Protein AF-A0AAU9UBC8-F1 (afdb_monomer)

Secondary structure (DSSP, 8-state):
---------------TT------SEEE-TTS-EEEEE-GGG---HHHHH-HHHHHTTEEEETTTEEEEEEEGGGGGTTTTHHHHSSTTBPPS---S-------GGGG-S---SSPPP---SEEEPPTTS-TTEEEEEETT-S--EEEEE-SSSEEEE-GGGTTT--GGGEEEEES-SBSS-SSS---EEEEEEEEEE-TT--TTT-TT--EEEEESS----SSS--PPBBPPTT---TTPEEEEEES-BSSTT-PBPSBPEEEEEEBPPHHHHHTT-SSPPPTTEEEE--TTSS-S--TT-TTPEEEEE-TTS-EEEEEEEEE-SSTT-TT-PEEEEEGGGSHHHHHHHS--

Structure (mmCIF, N/CA/C/O backbone):
data_AF-A0AAU9UBC8-F1
#
_entry.id   AF-A0AAU9UBC8-F1
#
loop_
_atom_site.group_PDB
_atom_site.id
_atom_site.type_symbol
_atom_site.label_atom_id
_atom_site.label_alt_id
_atom_site.label_comp_id
_atom_site.label_asym_id
_atom_site.label_entity_id
_atom_site.label_seq_id
_atom_site.pdbx_PDB_ins_code
_atom_site.Cartn_x
_atom_site.Cartn_y
_atom_site.Cartn_z
_atom_site.occupancy
_atom_site.B_iso_or_equiv
_atom_site.auth_seq_id
_atom_site.auth_comp_id
_atom_site.auth_asym_id
_atom_site.auth_atom_id
_atom_site.pdbx_PDB_model_num
ATOM 1 N N . MET A 1 1 ? -66.053 -13.502 -2.182 1.00 34.09 1 MET A N 1
ATOM 2 C CA . MET A 1 1 ? -64.926 -14.453 -2.237 1.00 34.09 1 MET A CA 1
ATOM 3 C C . MET A 1 1 ? -63.636 -13.632 -2.277 1.00 34.09 1 MET A C 1
ATOM 5 O O . MET A 1 1 ? -63.363 -12.993 -3.279 1.00 34.09 1 MET A O 1
ATOM 9 N N . HIS A 1 2 ? -62.989 -13.502 -1.113 1.00 26.83 2 HIS A N 1
ATOM 10 C CA . HIS A 1 2 ? -61.536 -13.399 -0.851 1.00 26.83 2 HIS A CA 1
ATOM 11 C C . HIS A 1 2 ? -60.613 -13.732 -2.055 1.00 26.83 2 HIS A C 1
ATOM 13 O O . HIS A 1 2 ? -60.960 -14.640 -2.797 1.00 26.83 2 HIS A O 1
ATOM 19 N N . ILE A 1 3 ? -59.450 -13.128 -2.360 1.00 31.95 3 ILE A N 1
ATOM 20 C CA . ILE A 1 3 ? -58.276 -12.516 -1.671 1.00 31.95 3 ILE A CA 1
ATOM 21 C C . ILE A 1 3 ? -57.512 -11.747 -2.791 1.00 31.95 3 ILE A C 1
ATOM 23 O O . ILE A 1 3 ? -57.629 -12.132 -3.945 1.00 31.95 3 ILE A O 1
ATOM 27 N N . GLY A 1 4 ? -56.686 -10.711 -2.635 1.00 26.84 4 GLY A N 1
ATOM 28 C CA . GLY A 1 4 ? -56.102 -9.994 -1.508 1.00 26.84 4 GLY A CA 1
ATOM 29 C C . GLY A 1 4 ? -55.016 -9.058 -2.065 1.00 26.84 4 GLY A C 1
ATOM 30 O O . GLY A 1 4 ? -54.322 -9.395 -3.022 1.00 26.84 4 GLY A O 1
ATOM 31 N N . HIS A 1 5 ? -54.906 -7.861 -1.491 1.00 31.14 5 HIS A N 1
ATOM 32 C CA . HIS A 1 5 ? -53.858 -6.891 -1.801 1.00 31.14 5 HIS A CA 1
ATOM 33 C C . HIS A 1 5 ? -52.473 -7.450 -1.446 1.00 31.14 5 HIS A C 1
ATOM 35 O O . HIS A 1 5 ? -52.219 -7.822 -0.297 1.00 31.14 5 HIS A O 1
ATOM 41 N N . GLY A 1 6 ? -51.566 -7.468 -2.425 1.00 28.25 6 GLY A N 1
ATOM 42 C CA . GLY A 1 6 ? -50.148 -7.719 -2.200 1.00 28.25 6 GLY A CA 1
ATOM 43 C C . GLY A 1 6 ? -49.553 -6.603 -1.346 1.00 28.25 6 GLY A C 1
ATOM 44 O O . GLY A 1 6 ? -49.420 -5.470 -1.800 1.00 28.25 6 GLY A O 1
ATOM 45 N N . ARG A 1 7 ? -49.223 -6.931 -0.094 1.00 33.44 7 ARG A N 1
ATOM 46 C CA . ARG A 1 7 ? -48.459 -6.086 0.828 1.00 33.44 7 ARG A CA 1
ATOM 47 C C . ARG A 1 7 ? -47.160 -5.633 0.158 1.00 33.44 7 ARG A C 1
ATOM 49 O O . ARG A 1 7 ? -46.282 -6.451 -0.114 1.00 33.44 7 ARG A O 1
ATOM 56 N N . THR A 1 8 ? -47.016 -4.327 -0.037 1.00 32.56 8 THR A N 1
ATOM 57 C CA . THR A 1 8 ? -45.722 -3.667 -0.200 1.00 32.56 8 THR A CA 1
ATOM 58 C C . THR A 1 8 ? -44.831 -4.074 0.971 1.00 32.56 8 THR A C 1
ATOM 60 O O . THR A 1 8 ? -45.171 -3.856 2.136 1.00 32.56 8 THR A O 1
ATOM 63 N N . LYS A 1 9 ? -43.696 -4.710 0.670 1.00 33.09 9 LYS A N 1
ATOM 64 C CA . LYS A 1 9 ? -42.624 -4.914 1.644 1.00 33.09 9 LYS A CA 1
ATOM 65 C C . LYS A 1 9 ? -42.141 -3.524 2.064 1.00 33.09 9 LYS A C 1
ATOM 67 O O . LYS A 1 9 ? -41.404 -2.886 1.321 1.00 33.09 9 LYS A O 1
ATOM 72 N N . ARG A 1 10 ? -42.596 -3.037 3.224 1.00 32.38 10 ARG A N 1
ATOM 73 C CA . ARG A 1 10 ? -41.929 -1.944 3.937 1.00 32.38 10 ARG A CA 1
ATOM 74 C C . ARG A 1 10 ? -40.549 -2.465 4.317 1.00 32.38 10 ARG A C 1
ATOM 76 O O . ARG A 1 10 ? -40.408 -3.160 5.318 1.00 32.38 10 ARG A O 1
ATOM 83 N N . PHE A 1 11 ? -39.556 -2.187 3.483 1.00 35.56 11 PHE A N 1
ATOM 84 C CA . PHE A 1 11 ? -38.192 -2.117 3.974 1.00 35.56 11 PHE A CA 1
ATOM 85 C C . PHE A 1 11 ? -38.176 -0.993 5.010 1.00 35.56 11 PHE A C 1
ATOM 87 O O . PHE A 1 11 ? -38.661 0.106 4.746 1.00 35.56 11 PHE A O 1
ATOM 94 N N .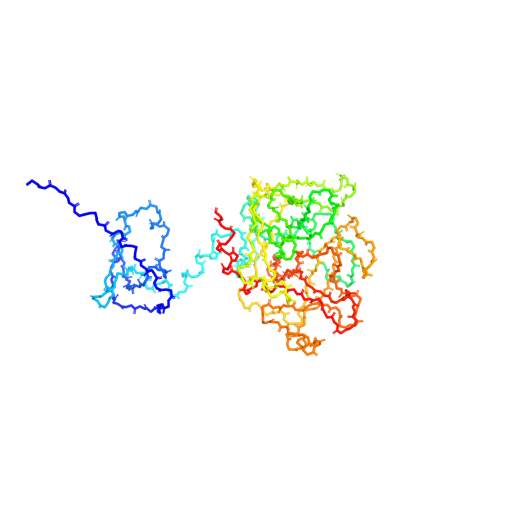 VAL A 1 12 ? -37.734 -1.309 6.223 1.00 41.22 12 VAL A N 1
ATOM 95 C CA . VAL A 1 12 ? -37.429 -0.295 7.229 1.00 41.22 12 VAL A CA 1
ATOM 96 C C . VAL A 1 12 ? -36.224 0.458 6.674 1.00 41.22 12 VAL A C 1
ATOM 98 O O . VAL A 1 12 ? -35.127 -0.091 6.651 1.00 41.22 12 VAL A O 1
ATOM 101 N N . GLU A 1 13 ? -36.439 1.659 6.137 1.00 37.28 13 GLU A N 1
ATOM 102 C CA . GLU A 1 13 ? -35.346 2.571 5.798 1.00 37.28 13 GLU A CA 1
ATOM 103 C C . GLU A 1 13 ? -34.591 2.883 7.093 1.00 37.28 13 GLU A C 1
ATOM 105 O O . GLU A 1 13 ? -35.101 3.560 7.989 1.00 37.28 13 GLU A O 1
ATOM 110 N N . LEU A 1 14 ? -33.390 2.321 7.219 1.00 47.34 14 LEU A N 1
ATOM 111 C CA . LEU A 1 14 ? -32.458 2.658 8.283 1.00 47.34 14 LEU A CA 1
ATOM 112 C C . LEU A 1 14 ? -31.888 4.034 7.937 1.00 47.34 14 LEU A C 1
ATOM 114 O O . LEU A 1 14 ? -31.069 4.170 7.036 1.00 47.34 14 LEU A O 1
ATOM 118 N N . ASN A 1 15 ? -32.390 5.071 8.601 1.00 50.25 15 ASN A N 1
ATOM 119 C CA . ASN A 1 15 ? -31.901 6.430 8.418 1.00 50.25 15 ASN A CA 1
ATOM 120 C C . ASN A 1 15 ? -30.549 6.577 9.138 1.00 50.25 15 ASN A C 1
ATOM 122 O O . ASN A 1 15 ? -30.504 6.604 10.367 1.00 50.25 15 ASN A O 1
ATOM 126 N N . GLU A 1 16 ? -29.459 6.664 8.375 1.00 54.03 16 GLU A N 1
ATOM 127 C CA . GLU A 1 16 ? -28.071 6.697 8.873 1.00 54.03 16 GLU A CA 1
ATOM 128 C C . GLU A 1 16 ? -27.707 7.983 9.648 1.00 54.03 16 GLU A C 1
ATOM 130 O O . GLU A 1 16 ? -26.662 8.043 10.287 1.00 54.03 16 GLU A O 1
ATOM 135 N N . ASN A 1 17 ? -28.588 8.992 9.678 1.00 57.56 17 ASN A N 1
ATOM 136 C CA . ASN A 1 17 ? -28.366 10.268 10.377 1.00 57.56 17 ASN A CA 1
ATOM 137 C C . ASN A 1 17 ? -28.903 10.313 11.825 1.00 57.56 17 ASN A C 1
ATOM 139 O O . ASN A 1 17 ? -29.049 11.394 12.401 1.00 57.56 17 ASN A O 1
ATOM 143 N N . GLN A 1 18 ? -29.267 9.178 12.426 1.00 69.00 18 GLN A N 1
ATOM 144 C CA . GLN A 1 18 ? -29.883 9.160 13.759 1.00 69.00 18 GLN A CA 1
ATOM 145 C C . GLN A 1 18 ? -28.838 9.169 14.887 1.00 69.00 18 GLN A C 1
ATOM 147 O O . GLN A 1 18 ? -27.874 8.429 14.823 1.00 69.00 18 GLN A O 1
ATOM 152 N N . PRO A 1 19 ? -29.001 9.947 15.968 1.00 65.94 19 PRO A N 1
ATOM 153 C CA . PRO A 1 19 ? -27.995 10.016 17.028 1.00 65.94 19 PRO A CA 1
ATOM 154 C C . PRO A 1 19 ? -27.928 8.724 17.868 1.00 65.94 19 PRO A C 1
ATOM 156 O O . PRO A 1 19 ? -28.959 8.154 18.239 1.00 65.94 19 PRO A O 1
ATOM 159 N N . ASN A 1 20 ? -26.711 8.305 18.241 1.00 75.62 20 ASN A N 1
ATOM 160 C CA . ASN A 1 20 ? -26.457 7.168 19.139 1.00 75.62 20 ASN A CA 1
ATOM 161 C C . ASN A 1 20 ? -26.665 7.539 20.623 1.00 75.62 20 ASN A C 1
ATOM 163 O O . ASN A 1 20 ? -25.728 7.555 21.425 1.00 75.62 20 ASN A O 1
ATOM 167 N N . ILE A 1 21 ? -27.904 7.845 20.999 1.00 78.94 21 ILE A N 1
ATOM 168 C CA . ILE A 1 21 ? -28.287 8.198 22.375 1.00 78.94 21 ILE A CA 1
ATOM 169 C C . ILE A 1 21 ? -29.151 7.102 23.017 1.00 78.94 21 ILE A C 1
ATOM 171 O O . ILE A 1 21 ? -29.886 6.413 22.305 1.00 78.94 21 ILE A O 1
ATOM 175 N N . PRO A 1 22 ? -29.083 6.915 24.350 1.00 82.62 22 PRO A N 1
ATOM 176 C CA . PRO A 1 22 ? -30.054 6.090 25.058 1.00 82.62 22 PRO A CA 1
ATOM 177 C C . PRO 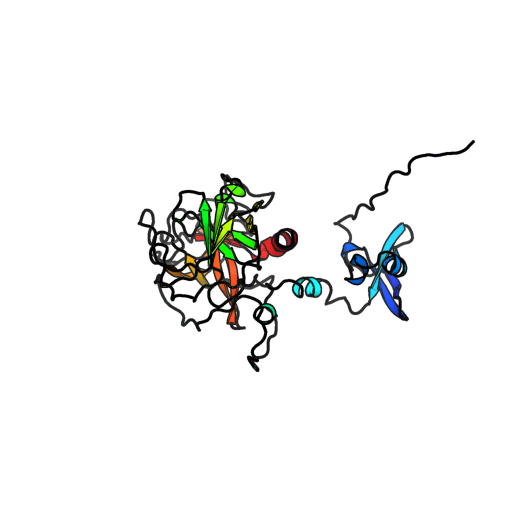A 1 22 ? -31.422 6.788 25.048 1.00 82.62 22 PRO A C 1
ATOM 179 O O . PRO A 1 22 ? -31.520 7.965 25.391 1.00 82.62 22 PRO A O 1
ATOM 182 N N . TYR A 1 23 ? -32.471 6.064 24.653 1.00 86.38 23 TYR A N 1
ATOM 183 C CA . TYR A 1 23 ? -33.854 6.537 24.759 1.00 86.38 23 TYR A CA 1
ATOM 184 C C . TYR A 1 23 ? -34.477 6.043 26.074 1.00 86.38 23 TYR A C 1
ATOM 186 O O . TYR A 1 23 ? -33.931 6.297 27.141 1.00 86.38 23 TYR A O 1
ATOM 194 N N . GLN A 1 24 ? -35.616 5.350 26.040 1.00 87.88 24 GLN A N 1
ATOM 195 C CA . GLN A 1 24 ? -36.233 4.778 27.239 1.00 87.88 24 GLN A CA 1
ATOM 196 C C . GLN A 1 24 ? -35.543 3.485 27.705 1.00 87.88 24 GLN A C 1
ATOM 198 O O . GLN A 1 24 ? -35.018 2.724 26.888 1.00 87.88 24 GLN A O 1
ATOM 203 N N . ALA A 1 25 ? -35.601 3.223 29.013 1.00 87.81 25 ALA A N 1
ATOM 204 C CA . ALA A 1 25 ? -35.141 1.974 29.608 1.00 87.81 25 ALA A CA 1
ATOM 205 C C . ALA A 1 25 ? -35.982 0.775 29.133 1.00 87.81 25 ALA A C 1
ATOM 207 O O . ALA A 1 25 ? -37.179 0.892 28.858 1.00 87.81 25 ALA A O 1
ATOM 208 N N . CYS A 1 26 ? -35.349 -0.386 29.048 1.00 87.62 26 CYS A N 1
ATOM 209 C CA . CYS A 1 26 ? -35.928 -1.639 28.586 1.00 87.62 26 CYS A CA 1
ATOM 210 C C . CYS A 1 26 ? -35.248 -2.832 29.282 1.00 87.62 26 CYS A C 1
ATOM 212 O O . CYS A 1 26 ? -34.200 -2.693 29.917 1.00 87.62 26 CYS A O 1
ATOM 214 N N . ILE A 1 27 ? -35.865 -4.012 29.197 1.00 84.69 27 ILE A N 1
ATOM 215 C CA . ILE A 1 27 ? -35.364 -5.240 29.825 1.00 84.69 27 ILE A CA 1
ATOM 216 C C . ILE A 1 27 ? -35.013 -6.229 28.718 1.00 84.69 27 ILE A C 1
ATOM 218 O O . ILE A 1 27 ? -35.852 -6.533 27.874 1.00 84.69 27 ILE A O 1
ATOM 222 N N . LEU A 1 28 ? -33.776 -6.722 28.727 1.00 83.00 28 LEU A N 1
ATOM 223 C CA . LEU A 1 28 ? -33.300 -7.715 27.771 1.00 83.00 28 LEU A CA 1
ATOM 224 C C . LEU A 1 28 ? -33.811 -9.124 28.122 1.00 83.00 28 LEU A C 1
ATOM 226 O O . LEU A 1 28 ? -34.021 -9.433 29.305 1.00 83.00 28 LEU A O 1
ATOM 230 N N . PRO A 1 29 ? -33.900 -10.027 27.130 1.00 70.31 29 PRO A N 1
ATOM 231 C CA . PRO A 1 29 ? -34.073 -11.457 27.370 1.00 70.31 29 PRO A CA 1
ATOM 232 C C . PRO A 1 29 ? -32.989 -11.976 28.330 1.00 70.31 29 PRO A C 1
ATOM 234 O O . PRO A 1 29 ? -31.793 -11.854 28.072 1.00 70.31 29 PRO A O 1
ATOM 237 N N . GLY A 1 30 ? -33.407 -12.490 29.492 1.00 72.44 30 GLY A N 1
ATOM 238 C CA . GLY A 1 30 ? -32.508 -12.870 30.594 1.00 72.44 30 GLY A CA 1
ATOM 239 C C . GLY A 1 30 ? -32.486 -11.907 31.791 1.00 72.44 30 GLY A C 1
ATOM 240 O O . GLY A 1 30 ? -31.704 -12.118 32.713 1.00 72.44 30 GLY A O 1
ATOM 241 N N . GLY A 1 31 ? -33.340 -10.875 31.806 1.00 76.12 31 GLY A N 1
ATOM 242 C CA . GLY A 1 31 ? -33.609 -10.047 32.993 1.00 76.12 31 GLY A CA 1
ATOM 243 C C . GLY A 1 31 ? -32.587 -8.940 33.266 1.00 76.12 31 GLY A C 1
ATOM 244 O O . GLY A 1 31 ? -32.614 -8.329 34.332 1.00 76.12 31 GLY A O 1
ATOM 245 N N . LYS A 1 32 ? -31.683 -8.669 32.319 1.00 81.56 32 LYS A N 1
ATOM 246 C CA . LYS A 1 32 ? -30.729 -7.554 32.400 1.00 81.56 32 LYS A CA 1
ATOM 247 C C . LYS A 1 32 ? -31.401 -6.248 31.972 1.00 81.56 32 LYS A C 1
ATOM 249 O O . LYS A 1 32 ? -32.254 -6.257 31.089 1.00 81.56 32 LYS A O 1
ATOM 254 N N . THR A 1 33 ? -31.005 -5.131 32.573 1.00 83.81 33 THR A N 1
ATOM 255 C CA . THR A 1 33 ? -31.495 -3.791 32.215 1.00 83.81 33 THR A CA 1
ATOM 256 C C . THR A 1 33 ? -30.689 -3.188 31.064 1.00 83.81 33 THR A C 1
ATOM 258 O O . THR A 1 33 ? -29.491 -3.450 30.923 1.00 83.81 33 THR A O 1
ATOM 261 N N . GLY A 1 34 ? -31.352 -2.379 30.243 1.00 89.06 34 GLY A N 1
ATOM 262 C CA . GLY A 1 34 ? -30.753 -1.663 29.126 1.00 89.06 34 GLY A CA 1
ATOM 263 C C . GLY A 1 34 ? -31.581 -0.455 28.696 1.00 89.06 34 GLY A C 1
ATOM 264 O O . GLY A 1 34 ? -32.592 -0.135 29.319 1.00 89.06 34 GLY A O 1
ATOM 265 N N . HIS A 1 35 ? -31.186 0.182 27.596 1.00 91.81 35 HIS A N 1
ATOM 266 C CA . HIS A 1 35 ? -31.921 1.272 26.958 1.00 91.81 35 HIS A CA 1
ATOM 267 C C . HIS A 1 35 ? -32.129 1.025 25.466 1.00 91.81 35 HIS A C 1
ATOM 269 O O . HIS A 1 35 ? -31.299 0.431 24.775 1.00 91.81 35 HIS A O 1
ATOM 275 N N . CYS A 1 36 ? -33.249 1.527 24.961 1.00 89.00 36 CYS A N 1
ATOM 276 C CA . CYS A 1 36 ? -33.595 1.470 23.551 1.00 89.00 36 CYS A CA 1
ATOM 277 C C . CYS A 1 36 ? -32.688 2.344 22.696 1.00 89.00 36 CYS A C 1
ATOM 279 O O . CYS A 1 36 ? -32.431 3.496 23.049 1.00 89.00 36 CYS A O 1
ATOM 281 N N . ARG A 1 37 ? -32.254 1.806 21.554 1.00 88.12 37 ARG A N 1
ATOM 282 C CA . ARG A 1 37 ? -31.437 2.481 20.535 1.00 88.12 37 ARG A CA 1
ATOM 283 C C . ARG A 1 37 ? -31.854 2.049 19.132 1.00 88.12 37 ARG A C 1
ATOM 285 O O . ARG A 1 37 ? -32.545 1.048 18.963 1.00 88.12 37 ARG A O 1
ATOM 292 N N . HIS A 1 38 ? -31.446 2.801 18.115 1.00 83.25 38 HIS A N 1
ATOM 293 C CA . HIS A 1 38 ? -31.681 2.412 16.720 1.00 83.25 38 HIS A CA 1
ATOM 294 C C . HIS A 1 38 ? -30.840 1.189 16.340 1.00 83.25 38 HIS A C 1
ATOM 296 O O . HIS A 1 38 ? -29.723 1.025 16.831 1.00 83.25 38 HIS A O 1
ATOM 302 N N . LEU A 1 39 ? -31.381 0.338 15.461 1.00 76.19 39 LEU A N 1
ATOM 303 C CA . LEU A 1 39 ? -30.851 -1.000 15.156 1.00 76.19 39 LEU A CA 1
ATOM 304 C C . LEU A 1 39 ? -29.362 -1.011 14.776 1.00 76.19 39 LEU A C 1
ATOM 306 O O . LEU A 1 39 ? -28.623 -1.878 15.231 1.00 76.19 39 LEU A O 1
ATOM 310 N N . HIS A 1 40 ? -28.919 -0.032 13.985 1.00 72.44 40 HIS A N 1
ATOM 311 C CA . HIS A 1 40 ? -27.533 0.082 13.523 1.00 72.44 40 HIS A CA 1
ATOM 312 C C . HIS A 1 40 ? -26.507 0.179 14.673 1.00 72.44 40 HIS A C 1
ATOM 314 O O . HIS A 1 40 ? -25.386 -0.298 14.529 1.00 72.44 40 HIS A O 1
ATOM 320 N N . TYR A 1 41 ? -26.891 0.715 15.837 1.00 74.25 41 TYR A N 1
ATOM 321 C CA . TYR A 1 41 ? -25.969 0.938 16.960 1.00 74.25 41 TYR A CA 1
ATOM 322 C C . TYR A 1 41 ? -25.767 -0.270 17.873 1.00 74.25 41 TYR A C 1
ATOM 324 O O . TYR A 1 41 ? -24.999 -0.196 18.830 1.00 74.25 41 TYR A O 1
ATOM 332 N N . CYS A 1 42 ? -26.498 -1.358 17.644 1.00 72.38 42 CYS A N 1
ATOM 333 C CA . CYS A 1 42 ? -26.629 -2.420 18.629 1.00 72.38 42 CYS A CA 1
ATOM 334 C C . CYS A 1 42 ? -26.947 -3.749 17.953 1.00 72.38 42 CYS A C 1
ATOM 336 O O . CYS A 1 42 ? -27.907 -4.422 18.303 1.00 72.38 42 CYS A O 1
ATOM 338 N N . ILE A 1 43 ? -26.156 -4.116 16.947 1.00 68.25 43 ILE A N 1
ATOM 339 C CA . ILE A 1 43 ? -26.303 -5.390 16.243 1.00 68.25 43 ILE A CA 1
ATOM 340 C C . ILE A 1 43 ? -25.542 -6.461 17.031 1.00 68.25 43 ILE A C 1
ATOM 342 O O . ILE A 1 43 ? -24.315 -6.474 17.031 1.00 68.25 43 ILE A O 1
ATOM 346 N N . GLN A 1 44 ? -26.262 -7.357 17.706 1.00 66.06 44 GLN A N 1
ATOM 347 C CA . GLN A 1 44 ? -25.662 -8.532 18.344 1.00 66.06 44 GLN A CA 1
ATOM 348 C C . GLN A 1 44 ? -25.574 -9.696 17.346 1.00 66.06 44 GLN A C 1
ATOM 350 O O . GLN A 1 44 ? -26.432 -9.842 16.476 1.00 66.06 44 GLN A O 1
ATOM 355 N N . GLU A 1 45 ? -24.560 -10.556 17.478 1.00 58.72 45 GLU A N 1
ATOM 356 C CA . GLU A 1 45 ? -24.376 -11.738 16.613 1.00 58.72 45 GLU A CA 1
ATOM 357 C C . GLU A 1 45 ? -25.575 -12.703 16.648 1.00 58.72 45 GLU A C 1
ATOM 359 O O . GLU A 1 45 ? -25.913 -13.327 15.637 1.00 58.72 45 GLU A O 1
ATOM 364 N N . ASP A 1 46 ? -26.296 -12.750 17.771 1.00 59.06 46 ASP A N 1
ATOM 365 C CA . ASP A 1 46 ? -27.532 -13.527 17.911 1.00 59.06 46 ASP A CA 1
ATOM 366 C C . ASP A 1 46 ? -28.620 -13.084 16.914 1.00 59.06 46 ASP A C 1
ATOM 368 O O . ASP A 1 46 ? -29.409 -13.910 16.452 1.00 59.06 46 ASP A O 1
ATOM 372 N N . PHE A 1 47 ? -28.622 -11.812 16.496 1.00 65.38 47 PHE A N 1
ATOM 373 C CA . PHE A 1 47 ? -29.628 -11.261 15.579 1.00 65.38 47 PHE A CA 1
ATOM 374 C C . PHE A 1 47 ? -29.482 -11.799 14.157 1.00 65.38 47 PHE A C 1
ATOM 376 O O . PHE A 1 47 ? -30.467 -11.904 13.428 1.00 65.38 47 PHE A O 1
ATOM 383 N N . LYS A 1 48 ? -28.257 -12.158 13.755 1.00 60.38 48 LYS A N 1
ATOM 384 C CA . LYS A 1 48 ? -27.975 -12.712 12.424 1.00 60.38 48 LYS A CA 1
ATOM 385 C C . LYS A 1 48 ? -28.347 -14.192 12.324 1.00 60.38 48 LYS A C 1
ATOM 387 O O . LYS A 1 48 ? -28.573 -14.687 11.223 1.00 60.38 48 LYS A O 1
ATOM 392 N N . ARG A 1 49 ? -28.385 -14.905 13.457 1.00 60.38 49 ARG A N 1
ATOM 393 C CA . ARG A 1 49 ? -28.570 -16.365 13.509 1.00 60.38 49 ARG A CA 1
ATOM 394 C C . ARG A 1 49 ? -30.008 -16.787 13.802 1.00 60.38 49 ARG A C 1
ATOM 396 O O . ARG A 1 49 ? -30.405 -17.859 13.353 1.00 60.38 49 ARG A O 1
ATOM 403 N N . ASP A 1 50 ? -30.781 -15.973 14.522 1.00 73.19 50 ASP A N 1
ATOM 404 C CA . ASP A 1 50 ? -32.142 -16.323 14.942 1.00 73.19 50 ASP A CA 1
ATOM 405 C C . ASP A 1 50 ? -33.080 -15.101 14.943 1.00 73.19 50 ASP A C 1
ATOM 407 O O . ASP A 1 50 ? -33.120 -14.299 15.879 1.00 73.19 50 ASP A O 1
ATOM 411 N N . PHE A 1 51 ? -33.873 -14.974 13.874 1.00 71.62 51 PHE A N 1
ATOM 412 C CA . PHE A 1 51 ? -34.827 -13.874 13.698 1.00 71.62 51 PHE A CA 1
ATOM 413 C C . PHE A 1 51 ? -35.940 -13.865 14.758 1.00 71.62 51 PHE A C 1
ATOM 415 O O . PHE A 1 51 ? -36.461 -12.801 15.088 1.00 71.62 51 PHE A O 1
ATOM 422 N N . MET A 1 52 ? -36.313 -15.026 15.307 1.00 70.31 52 MET A N 1
ATOM 423 C CA . MET A 1 52 ? -37.367 -15.092 16.322 1.00 70.31 52 MET A CA 1
ATOM 424 C C . MET A 1 52 ? -36.858 -14.574 17.664 1.00 70.31 52 MET A C 1
ATOM 426 O O . MET A 1 52 ? -37.572 -13.827 18.322 1.00 70.31 52 MET A O 1
ATOM 430 N N . LYS A 1 53 ? -35.602 -14.871 18.018 1.00 70.12 53 LYS A N 1
ATOM 431 C CA . LYS A 1 53 ? -34.964 -14.278 19.203 1.00 70.12 53 LYS A CA 1
ATOM 432 C C . LYS A 1 53 ? -34.775 -12.778 19.073 1.00 70.12 53 LYS A C 1
ATOM 434 O O . LYS A 1 53 ? -34.961 -12.073 20.052 1.00 70.12 53 LYS A O 1
ATOM 439 N N . PHE A 1 54 ? -34.451 -12.275 17.882 1.00 77.00 54 PHE A N 1
ATOM 440 C CA . PHE A 1 54 ? -34.333 -10.835 17.637 1.00 77.00 54 PHE A CA 1
ATOM 441 C C . PHE A 1 54 ? -35.611 -10.059 18.004 1.00 77.00 54 PHE A C 1
ATOM 443 O O . PHE A 1 54 ? -35.520 -8.965 18.564 1.00 77.00 54 PHE A O 1
ATOM 450 N N . MET A 1 55 ? -36.795 -10.630 17.750 1.00 79.62 55 MET A N 1
ATOM 451 C CA . MET A 1 55 ? -38.071 -9.986 18.085 1.00 79.62 55 MET A CA 1
ATOM 452 C C . MET A 1 55 ? -38.218 -9.695 19.587 1.00 79.62 55 MET A C 1
ATOM 454 O O . MET A 1 55 ? -38.863 -8.709 19.940 1.00 79.62 55 MET A O 1
ATOM 458 N N . ASP A 1 56 ? -37.572 -10.480 20.455 1.00 80.88 56 ASP A N 1
ATOM 459 C CA . ASP A 1 56 ? -37.605 -10.294 21.912 1.00 80.88 56 ASP A CA 1
ATOM 460 C C . ASP A 1 56 ? -36.748 -9.106 22.391 1.00 80.88 56 ASP A C 1
ATOM 462 O O . ASP A 1 56 ? -36.870 -8.668 23.534 1.00 80.88 56 ASP A O 1
ATOM 466 N N . TYR A 1 57 ? -35.889 -8.559 21.523 1.00 82.12 57 TYR A N 1
ATOM 467 C CA . TYR A 1 57 ? -35.061 -7.381 21.808 1.00 82.12 57 TYR A CA 1
ATOM 468 C C . TYR A 1 57 ? -35.684 -6.089 21.275 1.00 82.12 57 TYR A C 1
ATOM 470 O O . TYR A 1 57 ? -35.130 -5.014 21.504 1.00 82.12 57 TYR A O 1
ATOM 478 N N . LEU A 1 58 ? -36.808 -6.155 20.555 1.00 87.00 58 LEU A N 1
ATOM 479 C CA . LEU A 1 58 ? -37.433 -4.971 19.975 1.00 87.00 58 LEU A CA 1
ATOM 480 C C . LEU A 1 58 ? -38.052 -4.070 21.039 1.00 87.00 58 LEU A C 1
ATOM 482 O O . LEU A 1 58 ? -38.663 -4.515 22.009 1.00 87.00 58 LEU A O 1
ATOM 486 N N . CYS A 1 59 ? -37.964 -2.767 20.804 1.00 86.75 59 CYS A N 1
ATOM 487 C CA . CYS A 1 59 ? -38.638 -1.775 21.620 1.00 86.75 59 CYS A CA 1
ATOM 488 C C . CYS A 1 59 ? -39.065 -0.554 20.800 1.00 86.75 59 CYS A C 1
ATOM 490 O O . CYS A 1 59 ? -38.668 -0.389 19.650 1.00 86.75 59 CYS A O 1
ATOM 492 N N . ILE A 1 60 ? -39.908 0.309 21.374 1.00 85.19 60 ILE A N 1
ATOM 493 C CA . ILE A 1 60 ? -40.516 1.434 20.648 1.00 85.19 60 ILE A CA 1
ATOM 494 C C . ILE A 1 60 ? -39.927 2.755 21.134 1.00 85.19 60 ILE A C 1
ATOM 496 O O . ILE A 1 60 ? -40.295 3.241 22.198 1.00 85.19 60 ILE A O 1
ATOM 500 N N . ILE A 1 61 ? -39.034 3.357 20.353 1.00 82.81 61 ILE A N 1
ATOM 501 C CA . ILE A 1 61 ? -38.442 4.674 20.616 1.00 82.81 61 ILE A CA 1
ATOM 502 C C . ILE A 1 61 ? -39.508 5.760 20.466 1.00 82.81 61 ILE A C 1
ATOM 504 O O . ILE A 1 61 ? -40.139 5.873 19.412 1.00 82.81 61 ILE A O 1
ATOM 508 N N . GLN A 1 62 ? -39.699 6.555 21.528 1.00 77.81 62 GLN A N 1
ATOM 509 C CA . GLN A 1 62 ? -40.564 7.747 21.541 1.00 77.81 62 GLN A CA 1
ATOM 510 C C . GLN A 1 62 ? -41.942 7.519 20.878 1.00 77.81 62 GLN A C 1
ATOM 512 O O . GLN A 1 62 ? -42.438 8.373 20.146 1.00 77.81 62 GLN A O 1
ATOM 517 N N . HIS A 1 63 ? -42.536 6.336 21.081 1.00 74.50 63 HIS A N 1
ATOM 518 C CA . HIS A 1 63 ? -43.835 5.927 20.521 1.00 74.50 63 HIS A CA 1
ATOM 519 C C . HIS A 1 63 ? -43.975 6.002 18.984 1.00 74.50 63 HIS A C 1
ATOM 521 O O . HIS A 1 63 ? -45.093 5.960 18.475 1.00 74.50 63 HIS A O 1
ATOM 527 N N . SER A 1 64 ? -42.873 6.101 18.235 1.00 74.56 64 SER A N 1
ATOM 528 C CA . SER A 1 64 ? -42.912 6.404 16.794 1.00 74.56 64 SER A CA 1
ATOM 529 C C . SER A 1 64 ? -41.921 5.609 15.942 1.00 74.56 64 SER A C 1
ATOM 531 O O . SER A 1 64 ? -42.168 5.433 14.750 1.00 74.56 64 SER A O 1
ATOM 533 N N . ALA A 1 65 ? -40.845 5.078 16.528 1.00 79.50 65 ALA A N 1
ATOM 534 C CA . ALA A 1 65 ? -39.834 4.302 15.815 1.00 79.50 65 ALA A CA 1
ATOM 535 C C . ALA A 1 65 ? -39.566 2.953 16.494 1.00 79.50 65 ALA A C 1
ATOM 537 O O . ALA A 1 65 ? -39.675 2.823 17.712 1.00 79.50 65 ALA A O 1
ATOM 538 N N . ILE A 1 66 ? -39.204 1.943 15.701 1.00 83.44 66 ILE A N 1
ATOM 539 C CA . ILE A 1 66 ? -38.785 0.634 16.213 1.00 83.44 66 ILE A CA 1
ATOM 540 C C . ILE A 1 66 ? -37.274 0.680 16.446 1.00 83.44 66 ILE A C 1
ATOM 542 O O . ILE A 1 66 ? -36.512 0.982 15.531 1.00 83.44 66 ILE A O 1
ATOM 546 N N . GLY A 1 67 ? -36.859 0.377 17.671 1.00 86.56 67 GLY A N 1
ATOM 547 C CA . GLY A 1 67 ? -35.471 0.227 18.086 1.00 86.56 67 GLY A CA 1
ATOM 548 C C . GLY A 1 67 ? -35.212 -1.143 18.709 1.00 86.56 67 GLY A C 1
ATOM 549 O O . GLY A 1 67 ? -36.077 -2.019 18.720 1.00 86.56 67 GLY A O 1
ATOM 550 N N . VAL A 1 68 ? -34.012 -1.306 19.252 1.00 89.62 68 VAL A N 1
ATOM 551 C CA . VAL A 1 68 ? -33.542 -2.500 19.960 1.00 89.62 68 VAL A CA 1
ATOM 552 C C . VAL A 1 68 ? -33.098 -2.146 21.374 1.00 89.62 68 VAL A C 1
ATOM 554 O O . VAL A 1 68 ? -32.549 -1.069 21.612 1.00 89.62 68 VAL A O 1
ATOM 557 N N . CYS A 1 69 ? -33.355 -3.048 22.315 1.00 88.50 69 CYS A N 1
ATOM 558 C CA . CYS A 1 69 ? -32.975 -2.915 23.710 1.00 88.50 69 CYS A CA 1
ATOM 559 C C . CYS A 1 69 ? -31.508 -3.306 23.920 1.00 88.50 69 CYS A C 1
ATOM 561 O O . CYS A 1 69 ? -31.133 -4.462 23.722 1.00 88.50 69 CYS A O 1
ATOM 563 N N . CYS A 1 70 ? -30.683 -2.347 24.341 1.00 86.12 70 CYS A N 1
ATOM 564 C CA . CYS A 1 70 ? -29.231 -2.491 24.428 1.00 86.12 70 CYS A CA 1
ATOM 565 C C . CYS A 1 70 ? -28.754 -2.410 25.877 1.00 86.12 70 CYS A C 1
ATOM 567 O O . CYS A 1 70 ? -29.189 -1.508 26.587 1.00 86.12 70 CYS A O 1
ATOM 569 N N . PRO A 1 71 ? -27.845 -3.288 26.335 1.00 83.94 71 PRO A N 1
ATOM 570 C CA . PRO A 1 71 ? -27.355 -3.241 27.706 1.00 83.94 71 PRO A CA 1
ATOM 571 C C . PRO A 1 71 ? -26.550 -1.963 27.974 1.00 83.94 71 PRO A C 1
ATOM 573 O O . PRO A 1 71 ? -25.712 -1.565 27.163 1.00 83.94 71 PRO A O 1
ATOM 576 N N . ASP A 1 72 ? -26.731 -1.374 29.156 1.00 69.19 72 ASP A N 1
ATOM 577 C CA . ASP A 1 72 ? -26.116 -0.087 29.532 1.00 69.19 72 ASP A CA 1
ATOM 578 C C . ASP A 1 72 ? -24.590 -0.141 29.714 1.00 69.19 72 ASP A C 1
ATOM 580 O O . ASP A 1 72 ? -23.931 0.892 29.767 1.00 69.19 72 ASP A O 1
ATOM 584 N N . GLY A 1 73 ? -24.010 -1.345 29.731 1.00 58.69 73 GLY A N 1
ATOM 585 C CA . GLY A 1 73 ? -22.562 -1.575 29.729 1.00 58.69 73 GLY A CA 1
ATOM 586 C C . GLY A 1 73 ? -21.901 -1.559 28.344 1.00 58.69 73 GLY A C 1
ATOM 587 O O . GLY A 1 73 ? -20.694 -1.745 28.263 1.00 58.69 73 GLY A O 1
ATOM 588 N N . MET A 1 74 ? -22.648 -1.356 27.248 1.00 52.53 74 MET A N 1
ATOM 589 C CA . MET A 1 74 ? -22.083 -1.302 25.885 1.00 52.53 74 MET A CA 1
ATOM 590 C C . MET A 1 74 ? -21.574 0.091 25.462 1.00 52.53 74 MET A C 1
ATOM 592 O O . MET A 1 74 ? -21.186 0.267 24.307 1.00 52.53 74 MET A O 1
ATOM 596 N N . VAL A 1 75 ? -21.538 1.073 26.373 1.00 45.78 75 VAL A N 1
ATOM 597 C CA . VAL A 1 75 ? -21.158 2.472 26.070 1.00 45.78 75 VAL A CA 1
ATOM 598 C C . VAL A 1 75 ? -19.669 2.642 25.711 1.00 45.78 75 VAL A C 1
ATOM 600 O O . VAL A 1 75 ? -19.312 3.654 25.121 1.00 45.78 75 VAL A O 1
ATOM 603 N N . GLU A 1 76 ? -18.825 1.628 25.915 1.00 39.84 76 GLU A N 1
ATOM 604 C CA . GLU A 1 76 ? -17.427 1.633 25.437 1.00 39.84 76 GLU A CA 1
ATOM 605 C C . GLU A 1 76 ? -17.080 0.482 24.472 1.00 39.84 76 GLU A C 1
ATOM 607 O O . GLU A 1 76 ? -15.958 0.412 23.995 1.00 39.84 76 GLU A O 1
ATOM 612 N N . GLY A 1 77 ? -18.022 -0.406 24.124 1.00 38.69 77 GLY A N 1
ATOM 613 C CA . GLY A 1 77 ? -17.678 -1.693 23.490 1.00 38.69 77 GLY A CA 1
ATOM 614 C C . GLY A 1 77 ? -18.278 -1.979 22.111 1.00 38.69 77 GLY A C 1
ATOM 615 O O . GLY A 1 77 ? -17.848 -2.917 21.444 1.00 38.69 77 GLY A O 1
ATOM 616 N N . ALA A 1 78 ? -19.263 -1.207 21.645 1.00 40.41 78 ALA A N 1
ATOM 617 C CA . ALA A 1 78 ? -19.974 -1.542 20.402 1.00 40.41 78 ALA A CA 1
ATOM 618 C C . ALA A 1 78 ? -19.187 -1.215 19.113 1.00 40.41 78 ALA A C 1
ATOM 620 O O . ALA A 1 78 ? -19.500 -1.756 18.056 1.00 40.41 78 ALA A O 1
ATOM 621 N N . MET A 1 79 ? -18.139 -0.384 19.192 1.00 39.75 79 MET A N 1
ATOM 622 C CA . MET A 1 79 ? -17.184 -0.173 18.089 1.00 39.75 79 MET A CA 1
ATOM 623 C C . MET A 1 79 ? -15.910 -1.024 18.223 1.00 39.75 79 MET A C 1
ATOM 625 O O . MET A 1 79 ? -15.214 -1.217 17.229 1.00 39.75 79 MET A O 1
ATOM 629 N N . ASP A 1 80 ? -15.647 -1.588 19.406 1.00 34.25 80 ASP A N 1
ATOM 630 C CA . ASP A 1 80 ? -14.532 -2.513 19.651 1.00 34.25 80 ASP A CA 1
ATOM 631 C C . ASP A 1 80 ? -14.892 -3.969 19.309 1.00 34.25 80 ASP A C 1
ATOM 633 O O . ASP A 1 80 ? -14.015 -4.756 18.962 1.00 34.25 80 ASP A O 1
ATOM 637 N N . ALA A 1 81 ? -16.179 -4.331 19.288 1.00 35.56 81 ALA A N 1
ATOM 638 C CA . ALA A 1 81 ? -16.616 -5.646 18.810 1.00 35.56 81 ALA A CA 1
ATOM 639 C C . ALA A 1 81 ? -16.448 -5.827 17.287 1.00 35.56 81 ALA A C 1
ATOM 641 O O . ALA A 1 81 ? -16.231 -6.943 16.827 1.00 35.56 81 ALA A O 1
ATOM 642 N N . VAL A 1 82 ? -16.458 -4.746 16.495 1.00 36.66 82 VAL A N 1
ATOM 643 C CA . VAL A 1 82 ? -16.129 -4.820 15.054 1.00 36.66 82 VAL A CA 1
ATOM 644 C C . VAL A 1 82 ? -14.608 -4.871 14.832 1.00 36.66 82 VAL A C 1
ATOM 646 O O . VAL A 1 82 ? -14.142 -5.359 13.806 1.00 36.66 82 VAL A O 1
ATOM 649 N N . ALA A 1 83 ? -13.819 -4.427 15.817 1.00 35.75 83 ALA A N 1
ATOM 650 C CA . ALA A 1 83 ? -12.361 -4.533 15.818 1.00 35.75 83 ALA A CA 1
ATOM 651 C C . ALA A 1 83 ? -11.849 -5.918 16.271 1.00 35.75 83 ALA A C 1
ATOM 653 O O . ALA A 1 83 ? -10.662 -6.203 16.103 1.00 35.75 83 ALA A O 1
ATOM 654 N N . GLY A 1 84 ? -12.723 -6.773 16.818 1.00 32.50 84 GLY A N 1
ATOM 655 C CA . GLY A 1 84 ? -12.385 -8.112 17.316 1.00 32.50 84 GLY A CA 1
ATOM 656 C C . GLY A 1 84 ? -12.569 -9.260 16.318 1.00 32.50 84 GLY A C 1
ATOM 657 O O . GLY A 1 84 ? -11.962 -10.308 16.510 1.00 32.50 84 GLY A O 1
ATOM 658 N N . ASP A 1 85 ? -13.339 -9.064 15.244 1.00 37.09 85 ASP A N 1
ATOM 659 C CA . ASP A 1 85 ? -13.712 -10.146 14.312 1.00 37.09 85 ASP A CA 1
ATOM 660 C C . ASP A 1 85 ? -13.043 -10.056 12.930 1.00 37.09 85 ASP A C 1
ATOM 662 O O . ASP A 1 85 ? -13.380 -10.806 12.010 1.00 37.09 85 ASP A O 1
ATOM 666 N N . LEU A 1 86 ? -12.039 -9.190 12.773 1.00 39.22 86 LEU A N 1
ATOM 667 C CA . LEU A 1 86 ? -11.135 -9.256 11.629 1.00 39.22 86 LEU A CA 1
ATOM 668 C C . LEU A 1 86 ? -9.754 -9.742 12.063 1.00 39.22 86 LEU A C 1
ATOM 670 O O . LEU A 1 86 ? -9.182 -9.178 12.994 1.00 39.22 86 LEU A O 1
ATOM 674 N N . PRO A 1 87 ? -9.136 -10.687 11.330 1.00 43.72 87 PRO A N 1
ATOM 675 C CA . PRO A 1 87 ? -7.764 -11.143 11.585 1.00 43.72 87 PRO A CA 1
ATOM 676 C C . PRO A 1 87 ? -6.681 -10.043 11.517 1.00 43.72 87 PRO A C 1
ATOM 678 O O . PRO A 1 87 ? -5.497 -10.346 11.667 1.00 43.72 87 PRO A O 1
ATOM 681 N N . ALA A 1 88 ? -7.058 -8.794 11.219 1.00 42.88 88 ALA A N 1
ATOM 682 C CA . ALA A 1 88 ? -6.189 -7.722 10.744 1.00 42.88 88 ALA A CA 1
ATOM 683 C C . ALA A 1 88 ? -6.084 -6.501 11.676 1.00 42.88 88 ALA A C 1
ATOM 685 O O . ALA A 1 88 ? -5.337 -5.575 11.361 1.00 42.88 88 ALA A O 1
ATOM 686 N N . THR A 1 89 ? -6.785 -6.460 12.807 1.00 38.94 89 THR A N 1
ATOM 687 C CA . THR A 1 89 ? -6.682 -5.353 13.771 1.00 38.94 89 THR A CA 1
ATOM 688 C C . THR A 1 89 ? -5.718 -5.720 14.898 1.00 38.94 89 THR A C 1
ATOM 690 O O . THR A 1 89 ? -5.920 -6.690 15.623 1.00 38.94 89 THR A O 1
ATOM 693 N N . ALA A 1 90 ? -4.628 -4.959 15.038 1.00 36.69 90 ALA A N 1
ATOM 694 C CA . ALA A 1 90 ? -3.686 -5.135 16.142 1.00 36.69 90 ALA A CA 1
ATOM 695 C C . ALA A 1 90 ? -4.361 -4.764 17.484 1.00 36.69 90 ALA A C 1
ATOM 697 O O . ALA A 1 90 ? -4.954 -3.684 17.564 1.00 36.69 90 ALA A O 1
ATOM 698 N N . PRO A 1 91 ? -4.255 -5.593 18.542 1.00 38.47 91 PRO A N 1
ATOM 699 C CA . PRO A 1 91 ? -4.758 -5.228 19.864 1.00 38.47 91 PRO A CA 1
ATOM 700 C C . PRO A 1 91 ? -4.014 -4.005 20.413 1.00 38.47 91 PRO A C 1
ATOM 702 O O . PRO A 1 91 ? -2.797 -3.891 20.244 1.00 38.47 91 PRO A O 1
ATOM 705 N N . LYS A 1 92 ? -4.735 -3.099 21.087 1.00 43.38 92 LYS A N 1
ATOM 706 C CA . LYS A 1 92 ? -4.145 -1.913 21.736 1.00 43.38 92 LYS A CA 1
ATOM 707 C C . LYS A 1 92 ? -3.249 -2.263 22.932 1.00 43.38 92 LYS A C 1
ATOM 709 O O . LYS A 1 92 ? -2.310 -1.521 23.183 1.00 43.38 92 LYS A O 1
ATOM 714 N N . ASP A 1 93 ? -3.480 -3.405 23.583 1.00 43.25 93 ASP A N 1
ATOM 715 C CA . ASP A 1 93 ? -2.761 -3.833 24.787 1.00 43.25 93 ASP A CA 1
ATOM 716 C C . ASP A 1 93 ? -2.420 -5.336 24.729 1.00 43.25 93 ASP A C 1
ATOM 718 O O . ASP A 1 93 ? -3.198 -6.182 25.163 1.00 43.25 93 ASP A O 1
ATOM 722 N N . GLU A 1 94 ? -1.242 -5.699 24.213 1.00 44.44 94 GLU A N 1
ATOM 723 C CA . GLU A 1 94 ? -0.657 -7.030 24.447 1.00 44.44 94 GLU A CA 1
ATOM 724 C C . GLU A 1 94 ? 0.554 -6.882 25.375 1.00 44.44 94 GLU A C 1
ATOM 726 O O . GLU A 1 94 ? 1.643 -6.478 24.967 1.00 44.44 94 GLU A O 1
ATOM 731 N N . ASN A 1 95 ? 0.349 -7.209 26.655 1.00 40.44 95 ASN A N 1
ATOM 732 C CA . ASN A 1 95 ? 1.436 -7.365 27.614 1.00 40.44 95 ASN A CA 1
ATOM 733 C C . ASN A 1 95 ? 2.380 -8.481 27.147 1.00 40.44 95 ASN A C 1
ATOM 735 O O . ASN A 1 95 ? 1.957 -9.597 26.846 1.00 40.44 95 ASN A O 1
ATOM 739 N N . ALA A 1 96 ? 3.672 -8.165 27.124 1.00 42.66 96 ALA A N 1
ATOM 740 C CA . ALA A 1 96 ? 4.754 -8.988 26.605 1.00 42.66 96 ALA A CA 1
ATOM 741 C C . ALA A 1 96 ? 5.038 -10.237 27.459 1.00 42.66 96 ALA A C 1
ATOM 743 O O . ALA A 1 96 ? 6.089 -10.321 28.086 1.00 42.66 96 ALA A O 1
ATOM 744 N N . ILE A 1 97 ? 4.138 -11.225 27.508 1.00 38.69 97 ILE A N 1
ATOM 745 C CA . ILE A 1 97 ? 4.445 -12.523 28.124 1.00 38.69 97 ILE A CA 1
ATOM 746 C C . ILE A 1 97 ? 3.843 -13.682 27.314 1.00 38.69 97 ILE A C 1
ATOM 748 O O . ILE A 1 97 ? 2.636 -13.877 27.260 1.00 38.69 97 ILE A O 1
ATOM 752 N N . ALA A 1 98 ? 4.763 -14.507 26.799 1.00 36.41 98 ALA A N 1
ATOM 753 C CA . ALA A 1 98 ? 4.613 -15.862 26.264 1.00 36.41 98 ALA A CA 1
ATOM 754 C C . ALA A 1 98 ? 4.054 -16.023 24.835 1.00 36.41 98 ALA A C 1
ATOM 756 O O . ALA A 1 98 ? 2.880 -16.309 24.618 1.00 36.41 98 ALA A O 1
ATOM 757 N N . PHE A 1 99 ? 4.985 -16.059 23.873 1.00 41.56 99 PHE A N 1
ATOM 758 C CA . PHE A 1 99 ? 4.855 -16.809 22.620 1.00 41.56 99 PHE A CA 1
ATOM 759 C C . PHE A 1 99 ? 4.638 -18.308 22.911 1.00 41.56 99 PHE A C 1
ATOM 761 O O . PHE A 1 99 ? 5.560 -19.120 22.820 1.00 41.56 99 PHE A O 1
ATOM 768 N N . LYS A 1 100 ? 3.416 -18.705 23.276 1.00 36.31 100 LYS A N 1
ATOM 769 C CA . LYS A 1 100 ? 2.970 -20.086 23.076 1.00 36.31 100 LYS A CA 1
ATOM 770 C C . LYS A 1 100 ? 2.621 -20.244 21.602 1.00 36.31 100 LYS A C 1
ATOM 772 O O . LYS A 1 100 ? 2.070 -19.337 20.989 1.00 36.31 100 LYS A O 1
ATOM 777 N N . ILE A 1 101 ? 3.025 -21.373 21.022 1.00 41.19 101 ILE A N 1
ATOM 778 C CA . ILE A 1 101 ? 2.822 -21.702 19.608 1.00 41.19 101 ILE A CA 1
ATOM 779 C C . ILE A 1 101 ? 1.322 -21.813 19.363 1.00 41.19 101 ILE A C 1
ATOM 781 O O . ILE A 1 101 ? 0.730 -22.879 19.509 1.00 41.19 101 ILE A O 1
ATOM 785 N N . ASP A 1 102 ? 0.726 -20.688 19.007 1.00 38.00 102 ASP A N 1
ATOM 786 C CA . ASP A 1 102 ? -0.649 -20.630 18.572 1.00 38.00 102 ASP A CA 1
ATOM 787 C C . ASP A 1 102 ? -0.723 -20.995 17.085 1.00 38.00 102 ASP A C 1
ATOM 789 O O . ASP A 1 102 ? 0.250 -20.791 16.329 1.00 38.00 102 ASP A O 1
ATOM 793 N N . ARG A 1 103 ? -1.854 -21.584 16.665 1.00 44.31 103 ARG A N 1
ATOM 794 C CA . ARG A 1 103 ? -2.139 -21.852 15.242 1.00 44.31 103 ARG A CA 1
ATOM 795 C C . ARG A 1 103 ? -1.908 -20.573 14.443 1.00 44.31 103 ARG A C 1
ATOM 797 O O . ARG A 1 103 ? -2.066 -19.485 14.979 1.00 44.31 103 ARG A O 1
ATOM 804 N N . ALA A 1 104 ? -1.534 -20.692 13.170 1.00 44.62 104 ALA A N 1
ATOM 805 C CA . ALA A 1 104 ? -1.260 -19.523 12.340 1.00 44.62 104 ALA A CA 1
ATOM 806 C C . ALA A 1 104 ? -2.398 -18.472 12.420 1.00 44.62 104 ALA A C 1
ATOM 808 O O . ALA A 1 104 ? -2.167 -17.294 12.666 1.00 44.62 104 ALA A O 1
ATOM 809 N N . GLU A 1 105 ? -3.637 -18.942 12.369 1.00 43.47 105 GLU A N 1
ATOM 810 C CA . GLU A 1 105 ? -4.857 -18.140 12.516 1.00 43.47 105 GLU A CA 1
ATOM 811 C C . GLU A 1 105 ? -4.934 -17.341 13.836 1.00 43.47 105 GLU A C 1
ATOM 813 O O . GLU A 1 105 ? -5.473 -16.242 13.852 1.00 43.47 105 GLU A O 1
ATOM 818 N N . ASN A 1 106 ? -4.319 -17.825 14.919 1.00 52.72 106 ASN A N 1
ATOM 819 C CA . ASN A 1 106 ? -4.348 -17.200 16.245 1.00 52.72 106 ASN A CA 1
ATOM 820 C C . ASN A 1 106 ? -3.205 -16.197 16.477 1.00 52.72 106 ASN A C 1
ATOM 822 O O . ASN A 1 106 ? -3.169 -15.514 17.496 1.00 52.72 106 ASN A O 1
ATOM 826 N N . ARG A 1 107 ? -2.244 -16.087 15.550 1.00 62.00 107 ARG A N 1
ATOM 827 C CA . ARG A 1 107 ? -1.122 -15.139 15.681 1.00 62.00 107 ARG A CA 1
ATOM 828 C C . ARG A 1 107 ? -1.485 -13.718 15.222 1.00 62.00 107 ARG A C 1
ATOM 830 O O . ARG A 1 107 ? -0.706 -12.784 15.436 1.00 62.00 107 ARG A O 1
ATOM 837 N N . GLY A 1 108 ? -2.656 -13.542 14.609 1.00 82.56 108 GLY A N 1
ATOM 838 C CA . GLY A 1 108 ? -3.123 -12.265 14.067 1.00 82.56 108 GLY A CA 1
ATOM 839 C C . GLY A 1 108 ? -2.290 -11.795 12.870 1.00 82.56 108 GLY A C 1
ATOM 840 O O . GLY A 1 108 ? -1.753 -12.593 12.105 1.00 82.56 108 GLY A O 1
ATOM 841 N N . CYS A 1 109 ? -2.147 -10.487 12.712 1.00 91.06 109 CYS A N 1
ATOM 842 C CA . CYS A 1 109 ? -1.509 -9.844 11.561 1.00 91.06 109 CYS A CA 1
ATOM 843 C C . CYS A 1 109 ? -0.145 -9.214 11.893 1.00 91.06 109 CYS A C 1
ATOM 845 O O . CYS A 1 109 ? 0.252 -9.110 13.059 1.00 91.06 109 CYS A O 1
ATOM 847 N N . GLY A 1 110 ? 0.562 -8.745 10.858 1.00 91.00 110 GLY A N 1
ATOM 848 C CA . GLY A 1 110 ? 1.683 -7.810 11.006 1.00 91.00 110 GLY A CA 1
ATOM 849 C C . GLY A 1 110 ? 2.943 -8.407 11.630 1.00 91.00 110 GLY A C 1
ATOM 850 O O . GLY A 1 110 ? 3.764 -7.678 12.182 1.00 91.00 110 GLY A O 1
ATOM 851 N N . LEU A 1 111 ? 3.107 -9.728 11.576 1.00 88.44 111 LEU A N 1
ATOM 852 C CA . LEU A 1 111 ? 4.276 -10.409 12.122 1.00 88.44 111 LEU A CA 1
ATOM 853 C C . LEU A 1 111 ? 5.344 -10.589 11.044 1.00 88.44 111 LEU A C 1
ATOM 855 O O . LEU A 1 111 ? 5.156 -11.350 10.095 1.00 88.44 111 LEU A O 1
ATOM 859 N N . SER A 1 112 ? 6.482 -9.918 11.218 1.00 81.56 112 SER A N 1
ATOM 860 C CA . SER A 1 112 ? 7.688 -10.209 10.443 1.00 81.56 112 SER A CA 1
ATOM 861 C C . SER A 1 112 ? 8.540 -11.246 11.175 1.00 81.56 112 SER A C 1
ATOM 863 O O . SER A 1 112 ? 8.624 -11.257 12.403 1.00 81.56 112 SER A O 1
ATOM 865 N N . THR A 1 113 ? 9.199 -12.128 10.422 1.00 69.94 113 THR A N 1
ATOM 866 C CA . THR A 1 113 ? 10.091 -13.159 10.981 1.00 69.94 113 THR A CA 1
ATOM 867 C C . THR A 1 113 ? 11.440 -12.604 11.451 1.00 69.94 113 THR A C 1
ATOM 869 O O . THR A 1 113 ? 12.253 -13.357 11.991 1.00 69.94 113 THR A O 1
ATOM 872 N N . ARG A 1 114 ? 11.694 -11.302 11.262 1.00 69.12 114 ARG A N 1
ATOM 873 C CA . ARG A 1 114 ? 12.937 -10.634 11.657 1.00 69.12 114 ARG A CA 1
ATOM 874 C C . ARG A 1 114 ? 12.669 -9.379 12.481 1.00 69.12 114 ARG A C 1
ATOM 876 O O . ARG A 1 114 ? 11.817 -8.565 12.138 1.00 69.12 114 ARG A O 1
ATOM 883 N N . ALA A 1 115 ? 13.454 -9.207 13.544 1.00 60.47 115 ALA A N 1
ATOM 884 C CA . ALA A 1 115 ? 13.562 -7.934 14.241 1.00 60.47 115 ALA A CA 1
ATOM 885 C C . ALA A 1 115 ? 14.355 -6.962 13.354 1.00 60.47 115 ALA A C 1
ATOM 887 O O . ALA A 1 115 ? 15.518 -7.215 13.036 1.00 60.47 115 ALA A O 1
ATOM 888 N N . GLN A 1 116 ? 13.710 -5.885 12.915 1.00 64.12 116 GLN A N 1
ATOM 889 C CA . GLN A 1 116 ? 14.328 -4.854 12.088 1.00 64.12 116 GLN A CA 1
ATOM 890 C C . GLN A 1 116 ? 15.127 -3.887 12.969 1.00 64.12 116 GLN A C 1
ATOM 892 O O . GLN A 1 116 ? 14.593 -3.267 13.886 1.00 64.12 116 GLN A O 1
ATOM 897 N N . THR A 1 117 ? 16.418 -3.734 12.683 1.00 56.09 117 THR A N 1
ATOM 898 C CA . THR A 1 117 ? 17.191 -2.566 13.122 1.00 56.09 117 THR A CA 1
ATOM 899 C C . THR A 1 117 ? 16.915 -1.421 12.159 1.00 56.09 117 THR A C 1
ATOM 901 O O . THR A 1 117 ? 16.919 -1.651 10.956 1.00 56.09 117 THR A O 1
ATOM 904 N N . ARG A 1 118 ? 16.715 -0.195 12.653 1.00 57.41 118 ARG A N 1
ATOM 905 C CA . ARG A 1 118 ? 16.493 0.996 11.816 1.00 57.41 118 ARG A CA 1
ATOM 906 C C . ARG A 1 118 ? 17.608 1.119 10.769 1.00 57.41 118 ARG A C 1
ATOM 908 O O . ARG A 1 118 ? 18.747 1.410 11.128 1.00 57.41 118 ARG A O 1
ATOM 915 N N . VAL A 1 119 ? 17.290 0.887 9.494 1.00 56.41 119 VAL A N 1
ATOM 916 C CA . VAL A 1 119 ? 18.265 0.981 8.401 1.00 56.41 119 VAL A CA 1
ATOM 917 C C . VAL A 1 119 ? 18.104 2.303 7.667 1.00 56.41 119 VAL A C 1
ATOM 919 O O . VAL A 1 119 ? 16.999 2.764 7.397 1.00 56.41 119 VAL A O 1
ATOM 922 N N . THR A 1 120 ? 19.222 2.954 7.368 1.00 60.47 120 THR A N 1
ATOM 923 C CA . THR A 1 120 ? 19.252 4.202 6.612 1.00 60.47 120 THR A CA 1
ATOM 924 C C . THR A 1 120 ? 19.529 3.917 5.137 1.00 60.47 120 THR A C 1
ATOM 926 O O . THR A 1 120 ? 20.566 3.368 4.788 1.00 60.47 120 THR A O 1
ATOM 929 N N . GLY A 1 121 ? 18.617 4.346 4.259 1.00 67.19 121 GLY A N 1
ATOM 930 C CA . GLY A 1 121 ? 18.764 4.195 2.804 1.00 67.19 121 GLY A CA 1
ATOM 931 C C . GLY A 1 121 ? 17.992 3.008 2.227 1.00 67.19 121 GLY A C 1
ATOM 932 O O . GLY A 1 121 ? 17.397 2.227 2.967 1.00 67.19 121 GLY A O 1
ATOM 933 N N . SER A 1 122 ? 17.962 2.928 0.895 1.00 78.94 122 SER A N 1
ATOM 934 C CA . SER A 1 122 ? 17.364 1.802 0.174 1.00 78.94 122 SER A CA 1
ATOM 935 C C . SER A 1 122 ? 18.310 0.604 0.201 1.00 78.94 122 SER A C 1
ATOM 937 O O . SER A 1 122 ? 19.521 0.762 0.024 1.00 78.94 122 SER A O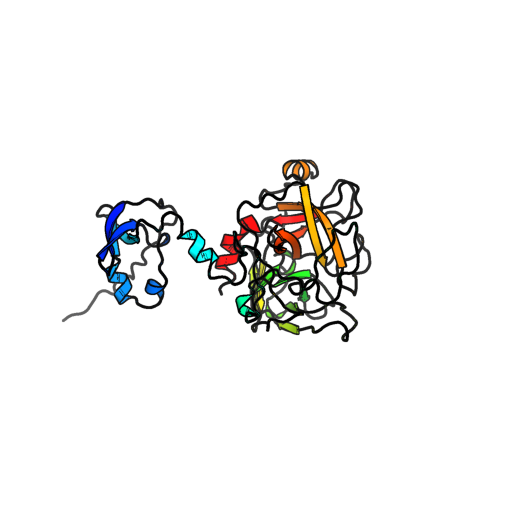 1
ATOM 939 N N . ARG A 1 123 ? 17.769 -0.592 0.428 1.00 86.00 123 ARG A N 1
ATOM 940 C CA . ARG A 1 123 ? 18.528 -1.844 0.383 1.00 86.00 123 ARG A CA 1
ATOM 941 C C . ARG A 1 123 ? 17.653 -3.012 -0.068 1.00 86.00 123 ARG A C 1
ATOM 943 O O . ARG A 1 123 ? 16.430 -2.924 0.033 1.00 86.00 123 ARG A O 1
ATOM 950 N N . PRO A 1 124 ? 18.257 -4.129 -0.500 1.00 89.44 124 PRO A N 1
ATOM 951 C CA . PRO A 1 124 ? 17.529 -5.382 -0.625 1.00 89.44 124 PRO A CA 1
ATOM 952 C C . PRO A 1 124 ? 16.939 -5.802 0.726 1.00 89.44 124 PRO A C 1
ATOM 954 O O . PRO A 1 124 ? 17.629 -5.778 1.756 1.00 89.44 124 PRO A O 1
ATOM 957 N N . ALA A 1 125 ? 15.673 -6.213 0.706 1.00 90.00 125 ALA A N 1
ATOM 958 C CA . ALA A 1 125 ? 15.042 -6.879 1.835 1.00 90.00 125 ALA A CA 1
ATOM 959 C C . ALA A 1 125 ? 15.640 -8.278 2.029 1.00 90.00 125 ALA A C 1
ATOM 961 O O . ALA A 1 125 ? 16.261 -8.843 1.119 1.00 90.00 125 ALA A O 1
ATOM 962 N N . ASN A 1 126 ? 15.438 -8.882 3.203 1.00 88.62 126 ASN A N 1
ATOM 963 C CA . ASN A 1 126 ? 15.750 -10.300 3.362 1.00 88.62 126 ASN A CA 1
ATOM 964 C C . ASN A 1 126 ? 14.602 -11.185 2.836 1.00 88.62 126 ASN A C 1
ATOM 966 O O . ASN A 1 126 ? 13.424 -10.827 2.947 1.00 88.62 126 ASN A O 1
ATOM 970 N N . PRO A 1 127 ? 14.902 -12.406 2.359 1.00 85.94 127 PRO A N 1
ATOM 971 C CA . PRO A 1 127 ? 13.865 -13.389 2.068 1.00 85.94 127 PRO A CA 1
ATOM 972 C C . PRO A 1 127 ? 12.986 -13.660 3.300 1.00 85.94 127 PRO A C 1
ATOM 974 O O . PRO A 1 127 ? 13.512 -13.935 4.385 1.00 85.94 127 PRO A O 1
ATOM 977 N N . ARG A 1 128 ? 11.655 -13.664 3.112 1.00 84.81 128 ARG A N 1
ATOM 978 C CA . ARG A 1 128 ? 10.605 -13.868 4.148 1.00 84.81 128 ARG A CA 1
ATOM 979 C C . ARG A 1 128 ? 10.410 -12.722 5.145 1.00 84.81 128 ARG A C 1
ATOM 981 O O . ARG A 1 128 ? 9.717 -12.888 6.149 1.00 84.81 128 ARG A O 1
ATOM 988 N N . GLU A 1 129 ? 11.018 -11.574 4.896 1.00 89.19 129 GLU A N 1
ATOM 989 C CA . GLU A 1 129 ? 10.894 -10.429 5.795 1.00 89.19 129 GLU A CA 1
ATOM 990 C C . GLU A 1 129 ? 9.520 -9.756 5.709 1.00 89.19 129 GLU A C 1
ATOM 992 O O . GLU A 1 129 ? 8.959 -9.374 6.736 1.00 89.19 129 GLU A O 1
ATOM 997 N N . TRP A 1 130 ? 8.946 -9.707 4.504 1.00 93.88 130 TRP A N 1
ATOM 998 C CA . TRP A 1 130 ? 7.699 -9.003 4.205 1.00 93.88 130 TRP A CA 1
ATOM 999 C C . TRP A 1 130 ? 6.635 -9.939 3.606 1.00 93.88 130 TRP A C 1
ATOM 1001 O O . TRP A 1 130 ? 6.328 -9.861 2.416 1.00 93.88 130 TRP A O 1
ATOM 1011 N N . PRO A 1 131 ? 6.067 -10.858 4.409 1.00 93.50 131 PRO A N 1
ATOM 1012 C CA . PRO A 1 131 ? 5.200 -11.940 3.923 1.00 93.50 131 PRO A CA 1
ATOM 1013 C C . PRO A 1 131 ? 3.816 -11.490 3.414 1.00 93.50 131 PRO A C 1
ATOM 1015 O O . PRO A 1 131 ? 3.080 -12.292 2.842 1.00 93.50 131 PRO A O 1
ATOM 1018 N N . TRP A 1 132 ? 3.448 -10.225 3.607 1.00 96.44 132 TRP A N 1
ATOM 1019 C CA . TRP A 1 132 ? 2.223 -9.623 3.067 1.00 96.44 132 TRP A CA 1
ATOM 1020 C C . TRP A 1 132 ? 2.416 -8.987 1.696 1.00 96.44 132 TRP A C 1
ATOM 1022 O O . TRP A 1 132 ? 1.420 -8.606 1.081 1.00 96.44 132 TRP A O 1
ATOM 1032 N N . MET A 1 133 ? 3.658 -8.832 1.225 1.00 96.69 133 MET A N 1
ATOM 1033 C CA . MET A 1 133 ? 3.919 -8.163 -0.043 1.00 96.69 133 MET A CA 1
ATOM 1034 C C . MET A 1 133 ? 3.245 -8.915 -1.192 1.00 96.69 133 MET A C 1
ATOM 1036 O O . MET A 1 133 ? 3.431 -10.123 -1.366 1.00 96.69 133 MET A O 1
ATOM 1040 N N . ALA A 1 134 ? 2.467 -8.180 -1.981 1.00 96.75 134 ALA A N 1
ATOM 1041 C CA . ALA A 1 134 ? 1.758 -8.700 -3.133 1.00 96.75 134 ALA A CA 1
ATOM 1042 C C . ALA A 1 134 ? 2.257 -8.024 -4.409 1.00 96.75 134 ALA A C 1
ATOM 1044 O O . ALA A 1 134 ? 2.272 -6.801 -4.509 1.00 96.75 134 ALA A O 1
ATOM 1045 N N . SER A 1 135 ? 2.623 -8.819 -5.409 1.00 95.19 135 SER A N 1
ATOM 1046 C CA . SER A 1 135 ? 2.787 -8.332 -6.780 1.00 95.19 135 SER A CA 1
ATOM 1047 C C . SER A 1 135 ? 1.430 -8.400 -7.481 1.00 95.19 135 SER A C 1
ATOM 1049 O O . SER A 1 135 ? 0.798 -9.457 -7.503 1.00 95.19 135 SER A O 1
ATOM 1051 N N . VAL A 1 136 ? 0.969 -7.272 -8.021 1.00 95.94 136 VAL A N 1
ATOM 1052 C CA . VAL A 1 136 ? -0.280 -7.139 -8.780 1.00 95.94 136 VAL A CA 1
ATOM 1053 C C . VAL A 1 136 ? 0.088 -6.910 -10.239 1.00 95.94 136 VAL A C 1
ATOM 1055 O O . VAL A 1 136 ? 0.660 -5.878 -10.594 1.00 95.94 136 VAL A O 1
ATOM 1058 N N . THR A 1 137 ? -0.217 -7.885 -11.090 1.00 93.06 137 THR A N 1
ATOM 1059 C CA . THR A 1 137 ? 0.245 -7.909 -12.482 1.00 93.06 137 THR A CA 1
ATOM 1060 C C . THR A 1 137 ? -0.880 -8.253 -13.448 1.00 93.06 137 THR A C 1
ATOM 1062 O O . THR A 1 137 ? -1.590 -9.238 -13.239 1.00 93.06 137 THR A O 1
ATOM 1065 N N . PRO A 1 138 ? -1.051 -7.476 -14.528 1.00 92.31 138 PRO A N 1
ATOM 1066 C CA . PRO A 1 138 ? -1.816 -7.919 -15.679 1.00 92.31 138 PRO A CA 1
ATOM 1067 C C . PRO A 1 138 ? -1.129 -9.099 -16.372 1.00 92.31 138 PRO A C 1
ATOM 1069 O O . PRO A 1 138 ? 0.093 -9.262 -16.287 1.00 92.31 138 PRO A O 1
ATOM 1072 N N . GLU A 1 139 ? -1.901 -9.908 -17.092 1.00 83.00 139 GLU A N 1
ATOM 1073 C CA . GLU A 1 139 ? -1.349 -11.003 -17.893 1.00 83.00 139 GLU A CA 1
ATOM 1074 C C . GLU A 1 139 ? -0.264 -10.505 -18.871 1.00 83.00 139 GLU A C 1
ATOM 1076 O O . GLU A 1 139 ? -0.437 -9.503 -19.563 1.00 83.00 139 GLU A O 1
ATOM 1081 N N . GLY A 1 140 ? 0.881 -11.195 -18.910 1.00 82.12 140 GLY A N 1
ATOM 1082 C CA . GLY A 1 140 ? 2.018 -10.846 -19.772 1.00 82.12 140 GLY A CA 1
ATOM 1083 C C . GLY A 1 140 ? 2.998 -9.815 -19.196 1.00 82.12 140 GLY A C 1
ATOM 1084 O O . GLY A 1 140 ? 4.050 -9.591 -19.794 1.00 82.12 140 GLY A O 1
ATOM 1085 N N . PHE A 1 141 ? 2.716 -9.226 -18.029 1.00 83.56 141 PHE A N 1
ATOM 1086 C CA . PHE A 1 141 ? 3.636 -8.313 -17.345 1.00 83.56 141 PHE A CA 1
ATOM 1087 C C . PHE A 1 141 ? 4.476 -9.053 -16.299 1.00 83.56 141 PHE A C 1
ATOM 1089 O O . PHE A 1 141 ? 3.974 -9.908 -15.572 1.00 83.56 141 PHE A O 1
ATOM 1096 N N . LYS A 1 142 ? 5.764 -8.696 -16.189 1.00 81.44 142 LYS A N 1
ATOM 1097 C CA . LYS A 1 142 ? 6.647 -9.226 -15.133 1.00 81.44 142 LYS A CA 1
ATOM 1098 C C . LYS A 1 142 ? 6.321 -8.619 -13.765 1.00 81.44 142 LYS A C 1
ATOM 1100 O O . LYS A 1 142 ? 6.261 -9.339 -12.777 1.00 81.44 142 LYS A O 1
ATOM 1105 N N . GLN A 1 143 ? 6.125 -7.303 -13.732 1.00 84.56 143 GLN A N 1
ATOM 1106 C CA . GLN A 1 143 ? 5.715 -6.526 -12.567 1.00 84.56 143 GLN A CA 1
ATOM 1107 C C . GLN A 1 143 ? 4.978 -5.274 -13.058 1.00 84.56 143 GLN A C 1
ATOM 1109 O O . GLN A 1 143 ? 5.346 -4.719 -14.094 1.00 84.56 143 GLN A O 1
ATOM 1114 N N . TYR A 1 144 ? 3.924 -4.858 -12.354 1.00 88.88 144 TYR A N 1
ATOM 1115 C CA . TYR A 1 144 ? 3.141 -3.669 -12.710 1.00 88.88 144 TYR A CA 1
ATOM 1116 C C . TYR A 1 144 ? 2.865 -2.797 -11.487 1.00 88.88 144 TYR A C 1
ATOM 1118 O O . TYR A 1 144 ? 3.308 -1.653 -11.446 1.00 88.88 144 TYR A O 1
ATOM 1126 N N . CYS A 1 145 ? 2.205 -3.362 -10.476 1.00 93.69 145 CYS A N 1
ATOM 1127 C CA . CYS A 1 145 ? 1.945 -2.711 -9.199 1.00 93.69 145 CYS A CA 1
ATOM 1128 C C . CYS A 1 145 ? 2.276 -3.630 -8.016 1.00 93.69 145 CYS A C 1
ATOM 1130 O O . CYS A 1 145 ? 2.422 -4.849 -8.150 1.00 93.69 145 CYS A O 1
ATOM 1132 N N . GLY A 1 146 ? 2.383 -3.028 -6.840 1.00 94.88 146 GLY A N 1
ATOM 1133 C CA . GLY A 1 146 ? 2.378 -3.690 -5.550 1.00 94.88 146 GLY A CA 1
ATOM 1134 C C . GLY A 1 146 ? 0.986 -3.758 -4.915 1.00 94.88 146 GLY A C 1
ATOM 1135 O O . GLY A 1 146 ? -0.018 -3.271 -5.443 1.00 94.88 146 GLY A O 1
ATOM 1136 N N . GLY A 1 147 ? 0.950 -4.370 -3.741 1.00 97.38 147 GLY A N 1
ATOM 1137 C CA . GLY A 1 147 ? -0.198 -4.462 -2.854 1.00 97.38 147 GLY A CA 1
ATOM 1138 C C . GLY A 1 147 ? 0.214 -5.098 -1.533 1.00 97.38 147 GLY A C 1
ATOM 1139 O O . GLY A 1 147 ? 1.347 -5.563 -1.380 1.00 97.38 147 GLY A O 1
ATOM 1140 N N . ALA A 1 148 ? -0.718 -5.161 -0.589 1.00 98.12 148 ALA A N 1
ATOM 1141 C CA . ALA A 1 148 ? -0.525 -5.881 0.661 1.00 98.12 148 ALA A CA 1
ATOM 1142 C C . ALA A 1 148 ? -1.698 -6.805 0.965 1.00 98.12 148 ALA A C 1
ATOM 1144 O O . ALA A 1 148 ? -2.861 -6.411 0.884 1.00 98.12 148 ALA A O 1
ATOM 1145 N N . LEU A 1 149 ? -1.384 -8.037 1.348 1.00 97.94 149 LEU A N 1
ATOM 1146 C CA . LEU A 1 149 ? -2.356 -8.989 1.860 1.00 97.94 149 LEU A CA 1
ATOM 1147 C C . LEU A 1 149 ? -2.900 -8.494 3.209 1.00 97.94 149 LEU A C 1
ATOM 1149 O O . LEU A 1 149 ? -2.132 -8.338 4.155 1.00 97.94 149 LEU A O 1
ATOM 1153 N N . ILE A 1 150 ? -4.211 -8.261 3.297 1.00 96.69 150 ILE A N 1
ATOM 1154 C CA . ILE A 1 150 ? -4.885 -7.781 4.521 1.00 96.69 150 ILE A CA 1
ATOM 1155 C C . ILE A 1 150 ? -5.781 -8.849 5.164 1.00 96.69 150 ILE A C 1
ATOM 1157 O O . ILE A 1 150 ? -6.132 -8.743 6.332 1.00 96.69 150 ILE A O 1
ATOM 1161 N N . THR A 1 151 ? -6.123 -9.910 4.430 1.00 94.00 151 THR A N 1
ATOM 1162 C CA . THR A 1 151 ? -6.808 -11.116 4.935 1.00 94.00 151 THR A CA 1
ATOM 1163 C C . THR A 1 151 ? -6.320 -12.339 4.148 1.00 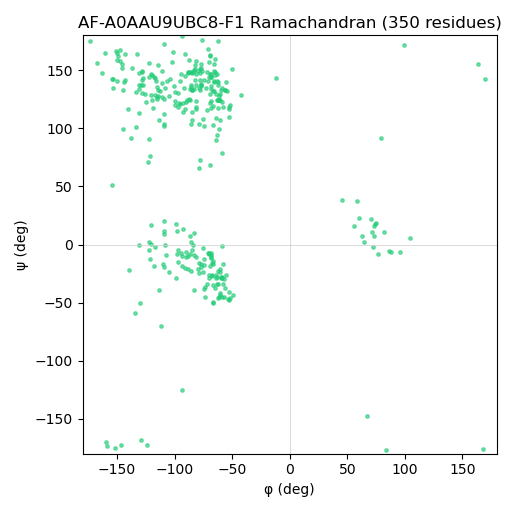94.00 151 THR A C 1
ATOM 1165 O O . THR A 1 151 ? -5.428 -12.219 3.317 1.00 94.00 151 THR A O 1
ATOM 1168 N N . ASP A 1 152 ? -6.912 -13.519 4.323 1.00 93.44 152 ASP A N 1
ATOM 1169 C CA . ASP A 1 152 ? -6.586 -14.693 3.500 1.00 93.44 152 ASP A CA 1
ATOM 1170 C C . ASP A 1 152 ? -7.026 -14.557 2.028 1.00 93.44 152 ASP A C 1
ATOM 1172 O O . ASP A 1 152 ? -6.560 -15.308 1.172 1.00 93.44 152 ASP A O 1
ATOM 1176 N N . ARG A 1 153 ? -7.912 -13.611 1.699 1.00 95.81 153 ARG A N 1
ATOM 1177 C CA . ARG A 1 153 ? -8.517 -13.474 0.359 1.00 95.81 153 ARG A CA 1
ATOM 1178 C C . ARG A 1 153 ? -8.477 -12.072 -0.226 1.00 95.81 153 ARG A C 1
ATOM 1180 O O . ARG A 1 153 ? -8.961 -11.893 -1.343 1.00 95.81 153 ARG A O 1
ATOM 1187 N N . HIS A 1 154 ? -7.926 -11.102 0.492 1.00 97.94 154 HIS A N 1
ATOM 1188 C CA . HIS A 1 154 ? -8.025 -9.698 0.116 1.00 97.94 154 HIS A CA 1
ATOM 1189 C C . HIS A 1 154 ? -6.660 -9.035 0.088 1.00 97.94 154 HIS A C 1
ATOM 1191 O O . HIS A 1 154 ? -5.901 -9.115 1.057 1.00 97.94 154 HIS A O 1
ATOM 1197 N N . VAL A 1 155 ? -6.382 -8.347 -1.016 1.00 98.50 155 VAL A N 1
ATOM 1198 C CA . VAL A 1 155 ? -5.193 -7.511 -1.180 1.00 98.50 155 VAL A CA 1
ATOM 1199 C C . VAL A 1 155 ? -5.621 -6.059 -1.308 1.00 98.50 155 VAL A C 1
ATOM 1201 O O . VAL A 1 155 ? -6.464 -5.743 -2.146 1.00 98.50 155 VAL A O 1
ATOM 1204 N N . LEU A 1 156 ? -5.029 -5.194 -0.489 1.00 98.62 156 LEU A N 1
ATOM 1205 C CA . LEU A 1 156 ? -5.158 -3.747 -0.599 1.00 98.62 156 LEU A CA 1
ATOM 1206 C C . LEU A 1 156 ? -4.126 -3.219 -1.599 1.00 98.62 156 LEU A C 1
ATOM 1208 O O . LEU A 1 156 ? -2.960 -3.612 -1.551 1.00 98.62 156 LEU A O 1
ATOM 1212 N N . THR A 1 157 ? -4.554 -2.355 -2.511 1.00 98.38 157 THR A N 1
ATOM 1213 C CA . THR A 1 157 ? -3.709 -1.712 -3.527 1.00 98.38 157 THR A CA 1
ATOM 1214 C C . THR A 1 157 ? -4.301 -0.349 -3.911 1.00 98.38 157 THR A C 1
ATOM 1216 O O . THR A 1 157 ? -5.284 0.095 -3.318 1.00 98.38 157 THR A O 1
ATOM 1219 N N . ALA A 1 158 ? -3.715 0.335 -4.890 1.00 97.75 158 ALA A N 1
ATOM 1220 C CA . ALA A 1 158 ? -4.219 1.602 -5.409 1.00 97.75 158 ALA A CA 1
ATOM 1221 C C . ALA A 1 158 ? -5.306 1.386 -6.482 1.00 97.75 158 ALA A C 1
ATOM 1223 O O . ALA A 1 158 ? -5.271 0.422 -7.258 1.00 97.75 158 ALA A O 1
ATOM 1224 N N . ALA A 1 159 ? -6.265 2.305 -6.588 1.00 97.69 159 ALA A N 1
ATOM 1225 C CA . ALA A 1 159 ? -7.290 2.261 -7.630 1.00 97.69 159 ALA A CA 1
ATOM 1226 C C . ALA A 1 159 ? -6.688 2.472 -9.028 1.00 97.69 159 ALA A C 1
ATOM 1228 O O . ALA A 1 159 ? -7.095 1.821 -9.996 1.00 97.69 159 ALA A O 1
ATOM 1229 N N . HIS A 1 160 ? -5.658 3.307 -9.163 1.00 95.00 160 HIS A N 1
ATOM 1230 C CA . HIS A 1 160 ? -5.005 3.530 -10.451 1.00 95.00 160 HIS A CA 1
ATOM 1231 C C . HIS A 1 160 ? -4.324 2.269 -11.012 1.00 95.00 160 HIS A C 1
ATOM 1233 O O . HIS A 1 160 ? -4.229 2.145 -12.236 1.00 95.00 160 HIS A O 1
ATOM 1239 N N . CYS A 1 161 ? -3.922 1.324 -10.151 1.00 95.44 161 CYS A N 1
ATOM 1240 C CA . CYS A 1 161 ? -3.366 0.024 -10.541 1.00 95.44 161 CYS A CA 1
ATOM 1241 C C . CYS A 1 161 ? -4.404 -0.904 -11.184 1.00 95.44 161 CYS A C 1
ATOM 1243 O O . CYS A 1 161 ? -4.053 -1.867 -11.860 1.00 95.44 161 CYS A O 1
ATOM 1245 N N . THR A 1 162 ? -5.693 -0.628 -10.994 1.00 95.38 162 THR A N 1
ATOM 1246 C CA . THR A 1 162 ? -6.784 -1.513 -11.422 1.00 95.38 162 THR A CA 1
ATOM 1247 C C . THR A 1 162 ? -7.707 -0.861 -12.450 1.00 95.38 162 THR A C 1
ATOM 1249 O O . THR A 1 162 ? -8.365 -1.561 -13.209 1.00 95.38 162 THR A O 1
ATOM 1252 N N . ARG A 1 163 ? -7.700 0.476 -12.579 1.00 91.62 163 ARG A N 1
ATOM 1253 C CA . ARG A 1 163 ? -8.665 1.257 -13.390 1.00 91.62 163 ARG A CA 1
ATOM 1254 C C . ARG A 1 163 ? -8.750 0.915 -14.882 1.00 91.62 163 ARG A C 1
ATOM 1256 O O . ARG A 1 163 ? -9.674 1.380 -15.543 1.00 91.62 163 ARG A O 1
ATOM 1263 N N . ARG A 1 164 ? -7.760 0.210 -15.435 1.00 92.12 164 ARG A N 1
ATOM 1264 C CA . ARG A 1 164 ? -7.698 -0.173 -16.859 1.00 92.12 164 ARG A CA 1
ATOM 1265 C C . ARG A 1 164 ? -7.928 -1.665 -17.093 1.00 92.12 164 ARG A C 1
ATOM 1267 O O . ARG A 1 164 ? -7.900 -2.083 -18.243 1.00 92.12 164 ARG A O 1
ATOM 1274 N N . TRP A 1 165 ? -8.142 -2.435 -16.032 1.00 95.06 165 TRP A N 1
ATOM 1275 C CA . TRP A 1 165 ? -8.120 -3.890 -16.066 1.00 95.06 165 TRP A CA 1
ATOM 1276 C C . TRP A 1 165 ? -9.399 -4.463 -15.468 1.00 95.06 165 TRP A C 1
ATOM 1278 O O . TRP A 1 165 ? -9.935 -3.952 -14.484 1.00 95.06 165 TRP A O 1
ATOM 1288 N N . LYS A 1 166 ? -9.884 -5.554 -16.050 1.00 96.31 166 LYS A N 1
ATOM 1289 C CA . LYS A 1 166 ? -10.926 -6.392 -15.458 1.00 96.31 166 LYS A CA 1
ATOM 1290 C C . LYS A 1 166 ? -10.304 -7.349 -14.445 1.00 96.31 166 LYS A C 1
ATOM 1292 O O . LYS A 1 166 ? -9.127 -7.686 -14.526 1.00 96.31 166 LYS A O 1
ATOM 1297 N N . ALA A 1 167 ? -11.118 -7.848 -13.514 1.00 96.44 167 ALA A N 1
ATOM 1298 C CA . ALA A 1 167 ? -10.666 -8.784 -12.483 1.00 96.44 167 ALA A CA 1
ATOM 1299 C C . ALA A 1 167 ? -9.929 -10.001 -13.069 1.00 96.44 167 ALA A C 1
ATOM 1301 O O . ALA A 1 167 ? -8.825 -10.323 -12.650 1.00 96.44 167 ALA A O 1
ATOM 1302 N N . ASN A 1 168 ? -10.494 -10.628 -14.099 1.00 95.12 168 ASN A N 1
ATOM 1303 C CA . ASN A 1 168 ? -9.919 -11.814 -14.729 1.00 95.12 168 ASN A CA 1
ATOM 1304 C C . ASN A 1 168 ? -8.639 -11.557 -15.548 1.00 95.12 168 ASN A C 1
ATOM 1306 O O . ASN A 1 168 ? -8.030 -12.526 -15.991 1.00 95.12 168 ASN A O 1
ATOM 1310 N N . GLU A 1 169 ? -8.244 -10.298 -15.748 1.00 95.81 169 GLU A N 1
ATOM 1311 C CA . GLU A 1 169 ? -7.003 -9.904 -16.430 1.00 95.81 169 GLU A CA 1
ATOM 1312 C C . GLU A 1 169 ? -5.851 -9.679 -15.439 1.00 95.81 169 GLU A C 1
ATOM 1314 O O . GLU A 1 169 ? -4.705 -9.523 -15.859 1.00 95.81 169 GLU A O 1
ATOM 1319 N N . LEU A 1 170 ? -6.141 -9.666 -14.130 1.00 96.56 170 LEU A N 1
ATOM 1320 C CA . LEU A 1 170 ? -5.166 -9.439 -13.070 1.00 96.56 170 LEU A CA 1
ATOM 1321 C C . LEU A 1 170 ? -4.824 -10.720 -12.306 1.00 96.56 170 LEU A C 1
ATOM 1323 O O . LEU A 1 170 ? -5.680 -11.531 -11.928 1.00 96.56 170 LEU A O 1
ATOM 1327 N N . PHE A 1 171 ? -3.541 -10.831 -11.984 1.00 96.31 171 PHE A N 1
ATOM 1328 C CA . PHE A 1 171 ? -2.981 -11.832 -11.099 1.00 96.31 171 PHE A CA 1
ATOM 1329 C C . PHE A 1 171 ? -2.340 -11.168 -9.887 1.00 96.31 171 PHE A C 1
ATOM 1331 O O . PHE A 1 171 ? -1.725 -10.105 -9.970 1.00 96.31 171 PHE A O 1
ATOM 1338 N N . VAL A 1 172 ? -2.469 -11.842 -8.751 1.00 97.12 172 VAL A N 1
ATOM 1339 C CA . VAL A 1 172 ? -1.766 -11.521 -7.516 1.00 97.12 172 VAL A CA 1
ATOM 1340 C C . VAL A 1 172 ? -0.756 -12.623 -7.241 1.00 97.12 172 VAL A C 1
ATOM 1342 O O . VAL A 1 172 ? -1.127 -13.797 -7.177 1.00 97.12 172 VAL A O 1
ATOM 1345 N N . ARG A 1 173 ? 0.506 -12.256 -7.027 1.00 95.50 173 ARG A N 1
ATOM 1346 C CA . ARG A 1 173 ? 1.549 -13.168 -6.555 1.00 95.50 173 ARG A CA 1
ATOM 1347 C C . ARG A 1 173 ? 1.937 -12.827 -5.119 1.00 95.50 173 ARG A C 1
ATOM 1349 O O . ARG A 1 173 ? 2.307 -11.692 -4.836 1.00 95.50 173 ARG A O 1
ATOM 1356 N N . LEU A 1 174 ? 1.869 -13.820 -4.232 1.00 95.00 174 LEU A N 1
ATOM 1357 C CA . LEU A 1 174 ? 2.266 -13.725 -2.817 1.00 95.00 174 LEU A CA 1
ATOM 1358 C C . LEU A 1 174 ? 3.470 -14.624 -2.536 1.00 95.00 174 LEU A C 1
ATOM 1360 O O . LEU A 1 174 ? 3.629 -15.638 -3.212 1.00 95.00 174 LEU A O 1
ATOM 1364 N N . GLY A 1 175 ? 4.273 -14.299 -1.518 1.00 92.25 175 GLY A N 1
ATOM 1365 C CA . GLY A 1 175 ? 5.429 -15.109 -1.100 1.00 92.25 175 GLY A CA 1
ATOM 1366 C C . GLY A 1 175 ? 6.629 -15.049 -2.047 1.00 92.25 175 GLY A C 1
ATOM 1367 O O . GLY A 1 175 ? 7.512 -15.908 -1.982 1.00 92.25 175 GLY A O 1
ATOM 1368 N N . GLU A 1 176 ? 6.635 -14.054 -2.935 1.00 92.44 176 GLU A N 1
ATOM 1369 C CA . GLU A 1 176 ? 7.723 -13.780 -3.866 1.00 92.44 176 GLU A CA 1
ATOM 1370 C C . GLU A 1 176 ? 8.808 -12.919 -3.214 1.00 92.44 176 GLU A C 1
ATOM 1372 O O . GLU A 1 176 ? 8.520 -12.080 -2.362 1.00 92.44 176 GLU A O 1
ATOM 1377 N N . TYR A 1 177 ? 10.054 -13.129 -3.628 1.00 91.00 177 TYR A N 1
ATOM 1378 C CA . TYR A 1 177 ? 11.200 -12.324 -3.197 1.00 91.00 177 TYR A CA 1
ATOM 1379 C C . TYR A 1 177 ? 12.013 -11.851 -4.400 1.00 91.00 177 TYR A C 1
ATOM 1381 O O . TYR A 1 177 ? 12.276 -10.657 -4.527 1.00 91.00 177 TYR A O 1
ATOM 1389 N N . ASP A 1 178 ? 12.357 -12.782 -5.288 1.00 90.56 178 ASP A N 1
ATOM 1390 C CA . ASP A 1 178 ? 13.119 -12.539 -6.507 1.00 90.56 178 ASP A CA 1
ATOM 1391 C C . ASP A 1 178 ? 12.255 -12.940 -7.710 1.00 90.56 178 ASP A C 1
ATOM 1393 O O . ASP A 1 178 ? 11.864 -14.095 -7.855 1.00 90.56 178 ASP A O 1
ATOM 1397 N N . LEU A 1 179 ? 11.931 -11.981 -8.577 1.00 86.94 179 LEU A N 1
ATOM 1398 C CA . LEU A 1 179 ? 11.037 -12.179 -9.722 1.00 86.94 179 LEU A CA 1
ATOM 1399 C C . LEU A 1 179 ? 11.641 -13.052 -10.837 1.00 86.94 179 LEU A C 1
ATOM 1401 O O . LEU A 1 179 ? 10.945 -13.363 -11.808 1.00 86.94 179 LEU A O 1
ATOM 1405 N N . VAL A 1 180 ? 12.922 -13.415 -10.734 1.00 85.44 180 VAL A N 1
ATOM 1406 C CA . VAL A 1 180 ? 13.664 -14.224 -11.710 1.00 85.44 180 VAL A CA 1
ATOM 1407 C C . VAL A 1 180 ? 14.061 -15.578 -11.121 1.00 85.44 180 VAL A C 1
ATOM 1409 O O . VAL A 1 180 ? 14.007 -16.590 -11.823 1.00 85.44 180 VAL A O 1
ATOM 1412 N N . ARG A 1 181 ? 14.454 -15.627 -9.844 1.00 81.81 181 ARG A N 1
ATOM 1413 C CA . ARG A 1 181 ? 14.946 -16.847 -9.187 1.00 81.81 181 ARG A CA 1
ATOM 1414 C C . ARG A 1 181 ? 13.854 -17.559 -8.390 1.00 81.81 181 ARG A C 1
ATOM 1416 O O . ARG A 1 181 ? 13.216 -16.982 -7.524 1.00 81.81 181 ARG A O 1
ATOM 1423 N N . THR A 1 182 ? 13.708 -18.867 -8.599 1.00 69.75 182 THR A N 1
ATOM 1424 C CA . THR A 1 182 ? 12.648 -19.675 -7.961 1.00 69.75 182 THR A CA 1
ATOM 1425 C C . THR A 1 182 ? 13.064 -20.378 -6.666 1.00 69.75 182 THR A C 1
ATOM 1427 O O . THR A 1 182 ? 12.238 -21.031 -6.036 1.00 69.75 182 THR A O 1
ATOM 1430 N N . ASN A 1 183 ? 14.344 -20.338 -6.284 1.00 71.31 183 ASN A N 1
ATOM 1431 C CA . ASN A 1 183 ? 14.866 -21.092 -5.137 1.00 71.31 183 ASN A CA 1
ATOM 1432 C C . ASN A 1 183 ? 14.771 -20.342 -3.799 1.00 71.31 183 ASN A C 1
ATOM 1434 O O . ASN A 1 183 ? 14.767 -20.981 -2.746 1.00 71.31 183 ASN A O 1
ATOM 1438 N N . ASP A 1 184 ? 14.650 -19.015 -3.841 1.00 63.28 184 ASP A N 1
ATOM 1439 C CA . ASP A 1 184 ? 14.624 -18.156 -2.652 1.00 63.28 184 ASP A CA 1
ATOM 1440 C C . ASP A 1 184 ? 13.188 -17.784 -2.224 1.00 63.28 184 ASP A C 1
ATOM 1442 O O . ASP A 1 184 ? 12.973 -17.247 -1.132 1.00 63.28 184 ASP A O 1
ATOM 1446 N N . SER A 1 185 ? 12.191 -18.123 -3.051 1.00 68.81 185 SER A N 1
ATOM 1447 C CA . SER A 1 185 ? 10.776 -17.829 -2.839 1.00 68.81 185 SER A CA 1
ATOM 1448 C C . SER A 1 185 ? 9.902 -19.086 -2.816 1.00 68.81 185 SER A C 1
ATOM 1450 O O . SER A 1 185 ? 10.237 -20.145 -3.348 1.00 68.81 185 SER A O 1
ATOM 1452 N N . ARG A 1 186 ? 8.744 -18.974 -2.159 1.00 77.94 186 ARG A N 1
ATOM 1453 C CA . ARG A 1 186 ? 7.629 -19.916 -2.322 1.00 77.94 186 ARG A CA 1
ATOM 1454 C C . ARG A 1 186 ? 6.440 -19.107 -2.795 1.00 77.94 186 ARG A C 1
ATOM 1456 O O . ARG A 1 186 ? 5.567 -18.770 -1.996 1.00 77.94 186 ARG A O 1
ATOM 1463 N N . SER A 1 187 ? 6.468 -18.740 -4.073 1.00 83.25 187 SER A N 1
ATOM 1464 C CA . SER A 1 187 ? 5.461 -17.858 -4.635 1.00 83.25 187 SER A CA 1
ATOM 1465 C C . SER A 1 187 ? 4.187 -18.605 -5.027 1.00 83.25 187 SER A C 1
ATOM 1467 O O . SER A 1 187 ? 4.203 -19.732 -5.525 1.00 83.25 187 SER A O 1
ATOM 1469 N N . TYR A 1 188 ? 3.051 -17.963 -4.777 1.00 89.44 188 TYR A N 1
ATOM 1470 C CA . TYR A 1 188 ? 1.727 -18.481 -5.093 1.00 89.44 188 TYR A CA 1
ATOM 1471 C C . TYR A 1 188 ? 0.997 -17.463 -5.959 1.00 89.44 188 TYR A C 1
ATOM 1473 O O . TYR A 1 188 ? 0.801 -16.321 -5.544 1.00 89.44 188 TYR A O 1
ATOM 1481 N N . ASN A 1 189 ? 0.574 -17.890 -7.149 1.00 93.19 189 ASN A N 1
ATOM 1482 C CA . ASN A 1 189 ? -0.212 -17.060 -8.057 1.00 93.19 189 ASN A CA 1
ATOM 1483 C C . ASN A 1 189 ? -1.713 -17.268 -7.818 1.00 93.19 189 ASN A C 1
ATOM 1485 O O . ASN A 1 189 ? -2.210 -18.402 -7.737 1.00 93.19 189 ASN A O 1
ATOM 1489 N N . PHE A 1 190 ? -2.439 -16.157 -7.759 1.00 96.50 190 PHE A N 1
ATOM 1490 C CA . PHE A 1 190 ? -3.875 -16.089 -7.569 1.00 96.50 190 PHE A CA 1
ATOM 1491 C C . PHE A 1 190 ? -4.508 -15.271 -8.688 1.00 96.50 190 PHE A C 1
ATOM 1493 O O . PHE A 1 190 ? -4.095 -14.148 -8.949 1.00 96.50 190 PHE A O 1
ATOM 1500 N N . ARG A 1 191 ? -5.551 -15.812 -9.322 1.00 96.69 191 ARG A N 1
ATOM 1501 C CA . ARG A 1 191 ? -6.464 -15.001 -10.134 1.00 96.69 191 ARG A CA 1
ATOM 1502 C C . ARG A 1 191 ? -7.262 -14.067 -9.232 1.00 96.69 191 ARG A C 1
ATOM 1504 O O . ARG A 1 191 ? -7.666 -14.488 -8.137 1.00 96.69 191 ARG A O 1
ATOM 1511 N N . VAL A 1 192 ? -7.523 -12.863 -9.725 1.00 97.94 192 VAL A N 1
ATOM 1512 C CA . VAL A 1 192 ? -8.474 -11.925 -9.129 1.00 97.94 192 VAL A CA 1
ATOM 1513 C C . VAL A 1 192 ? -9.873 -12.221 -9.681 1.00 97.94 192 VAL A C 1
ATOM 1515 O O . VAL A 1 192 ? -10.048 -12.447 -10.876 1.00 97.94 192 VAL A O 1
ATOM 1518 N N . ILE A 1 193 ? -10.872 -12.283 -8.799 1.00 97.31 193 ILE A N 1
ATOM 1519 C CA . ILE A 1 193 ? -12.279 -12.53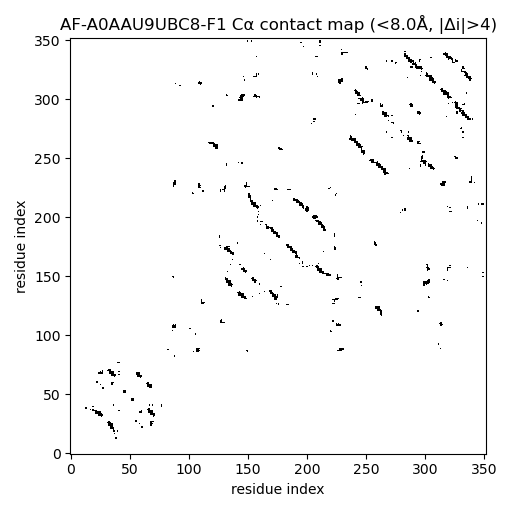4 -9.178 1.00 97.31 193 ILE A CA 1
ATOM 1520 C C . ILE A 1 193 ? -13.167 -11.306 -9.014 1.00 97.31 193 ILE A C 1
ATOM 1522 O O . ILE A 1 193 ? -14.221 -11.238 -9.634 1.00 97.31 193 ILE A O 1
ATOM 1526 N N . GLU A 1 194 ? -12.733 -10.329 -8.222 1.00 97.38 194 GLU A N 1
ATOM 1527 C CA . GLU A 1 194 ? -13.455 -9.080 -8.009 1.00 97.38 194 GLU A CA 1
ATOM 1528 C C . GLU A 1 194 ? -12.455 -7.958 -7.715 1.00 97.38 194 GLU A C 1
ATOM 1530 O O . GLU A 1 194 ? -11.451 -8.175 -7.029 1.00 97.38 194 GLU A O 1
ATOM 1535 N N . ILE A 1 195 ? -12.730 -6.773 -8.256 1.00 97.94 195 ILE A N 1
ATOM 1536 C CA . ILE A 1 195 ? -12.005 -5.533 -7.980 1.00 97.94 195 ILE A CA 1
ATOM 1537 C C . ILE A 1 195 ? -13.030 -4.571 -7.392 1.00 97.94 195 ILE A C 1
ATOM 1539 O O . ILE A 1 195 ? -14.032 -4.282 -8.046 1.00 97.94 195 ILE A O 1
ATOM 1543 N N . ARG A 1 196 ? -12.763 -4.045 -6.199 1.00 97.56 196 ARG A N 1
ATOM 1544 C CA . ARG A 1 196 ? -13.527 -2.936 -5.625 1.00 97.56 196 ARG A CA 1
ATOM 1545 C C . ARG A 1 196 ? -12.642 -1.714 -5.532 1.00 97.56 196 ARG A C 1
ATOM 1547 O O . ARG A 1 196 ? -11.723 -1.677 -4.723 1.00 97.56 196 ARG A O 1
ATOM 1554 N N . GLN A 1 197 ? -12.893 -0.750 -6.405 1.00 97.94 197 GLN A N 1
ATOM 1555 C CA . GLN A 1 197 ? -12.272 0.569 -6.339 1.00 97.94 197 GLN A CA 1
ATOM 1556 C C . GLN A 1 197 ? -13.129 1.462 -5.453 1.00 97.94 197 GLN A C 1
ATOM 1558 O O . GLN A 1 197 ? -14.349 1.310 -5.459 1.00 97.94 197 GLN A O 1
ATOM 1563 N N . HIS A 1 198 ? -12.508 2.391 -4.733 1.00 97.75 198 HIS A N 1
ATOM 1564 C CA . HIS A 1 198 ? -13.270 3.395 -4.004 1.00 97.75 198 HIS A CA 1
ATOM 1565 C C . HIS A 1 198 ? -14.190 4.165 -4.961 1.00 97.75 198 HIS A C 1
ATOM 1567 O O . HIS A 1 198 ? -13.765 4.614 -6.028 1.00 97.75 198 HIS A O 1
ATOM 1573 N N . GLU A 1 199 ? -15.453 4.328 -4.580 1.00 96.69 199 GLU A N 1
ATOM 1574 C CA . GLU A 1 199 ? -16.527 4.860 -5.427 1.00 96.69 199 GLU A CA 1
ATOM 1575 C C . GLU A 1 199 ? -16.262 6.315 -5.837 1.00 96.69 199 GLU A C 1
ATOM 1577 O O . GLU A 1 199 ? -16.685 6.761 -6.902 1.00 96.69 199 GLU A O 1
ATOM 1582 N N . LEU A 1 200 ? -15.520 7.035 -4.995 1.00 96.75 200 LEU A N 1
ATOM 1583 C CA . LEU A 1 200 ? -15.107 8.425 -5.194 1.00 96.75 200 LEU A CA 1
ATOM 1584 C C . LEU A 1 200 ? -13.674 8.574 -5.737 1.00 96.75 200 LEU A C 1
ATOM 1586 O O . LEU A 1 200 ? -13.090 9.646 -5.598 1.00 96.75 200 LEU A O 1
ATOM 1590 N N . PHE A 1 201 ? -13.073 7.521 -6.304 1.00 96.25 201 PHE A N 1
ATOM 1591 C CA . PHE A 1 201 ? -11.744 7.626 -6.914 1.00 96.25 201 PHE A CA 1
ATOM 1592 C C . PHE A 1 201 ? -11.747 8.602 -8.100 1.00 96.25 201 PHE A C 1
ATOM 1594 O O . PHE A 1 201 ? -12.387 8.355 -9.129 1.00 96.25 201 PHE A O 1
ATOM 1601 N N . ASP A 1 202 ? -10.978 9.685 -7.981 1.00 93.56 202 ASP A N 1
ATOM 1602 C CA . ASP A 1 202 ? -10.831 10.699 -9.021 1.00 93.56 202 ASP A CA 1
ATOM 1603 C C . ASP A 1 202 ? -9.528 10.485 -9.805 1.00 93.56 202 ASP A C 1
ATOM 1605 O O . ASP A 1 202 ? -8.410 10.508 -9.293 1.00 93.56 202 ASP A O 1
ATOM 1609 N N . LYS A 1 203 ? -9.681 10.276 -11.113 1.00 90.44 203 LYS A N 1
ATOM 1610 C CA . LYS A 1 203 ? -8.580 9.957 -12.029 1.00 90.44 203 LYS A CA 1
ATOM 1611 C C . LYS A 1 203 ? -7.697 11.160 -12.361 1.00 90.44 203 LYS A C 1
ATOM 1613 O O . LYS A 1 203 ? -6.624 10.943 -12.926 1.00 90.44 203 LYS A O 1
ATOM 1618 N N . SER A 1 204 ? -8.179 12.377 -12.117 1.00 88.00 204 SER A N 1
ATOM 1619 C CA . SER A 1 204 ? -7.497 13.623 -12.470 1.00 88.00 204 SER A CA 1
ATOM 1620 C C . SER A 1 204 ? -6.463 14.030 -11.423 1.00 88.00 204 SER A C 1
ATOM 1622 O O . SER A 1 204 ? -5.367 14.441 -11.787 1.00 88.00 204 SER A O 1
ATOM 1624 N N . ASN A 1 205 ? -6.788 13.842 -10.144 1.00 87.69 205 ASN A N 1
ATOM 1625 C CA . ASN A 1 205 ? -5.985 14.282 -9.001 1.00 87.69 205 ASN A CA 1
ATOM 1626 C C . ASN A 1 205 ? -5.587 13.129 -8.058 1.00 87.69 205 ASN A C 1
ATOM 1628 O O . ASN A 1 205 ? -4.935 13.375 -7.050 1.00 87.69 205 ASN A O 1
ATOM 1632 N N . TYR A 1 206 ? -5.961 11.884 -8.381 1.00 90.56 206 TYR A N 1
ATOM 1633 C CA . TYR A 1 206 ? -5.681 10.688 -7.578 1.00 90.56 206 TYR A CA 1
ATOM 1634 C C . TYR A 1 206 ? -6.279 10.731 -6.158 1.00 90.56 206 TYR A C 1
ATOM 1636 O O . TYR A 1 206 ? -5.836 10.006 -5.268 1.00 90.56 206 TYR A O 1
ATOM 1644 N N . GLN A 1 207 ? -7.323 11.533 -5.926 1.00 93.69 207 GLN A N 1
ATOM 1645 C CA . GLN A 1 207 ? -8.069 11.483 -4.672 1.00 93.69 207 GLN A CA 1
ATOM 1646 C C . GLN A 1 207 ? -8.784 10.132 -4.534 1.00 93.69 207 GLN A C 1
ATOM 1648 O O . GLN A 1 207 ? -9.332 9.607 -5.505 1.00 93.69 207 GLN A O 1
ATOM 1653 N N . ASN A 1 208 ? -8.809 9.580 -3.318 1.00 96.12 208 ASN A N 1
ATOM 1654 C CA . ASN A 1 208 ? -9.402 8.274 -3.014 1.00 96.12 208 ASN A CA 1
ATOM 1655 C C . ASN A 1 208 ? -8.792 7.113 -3.817 1.00 96.12 208 ASN A C 1
ATOM 1657 O O . ASN A 1 208 ? -9.487 6.188 -4.237 1.00 96.12 208 ASN A O 1
ATOM 1661 N N . ASP A 1 209 ? -7.479 7.156 -4.042 1.00 97.25 209 ASP A N 1
ATOM 1662 C CA . ASP A 1 209 ? -6.748 6.143 -4.799 1.00 97.25 209 ASP A CA 1
ATOM 1663 C C . ASP A 1 209 ? -6.489 4.868 -3.980 1.00 97.25 209 ASP A C 1
ATOM 1665 O O . ASP A 1 209 ? -5.377 4.588 -3.528 1.00 97.25 209 ASP A O 1
ATOM 1669 N N . ILE A 1 210 ? -7.550 4.089 -3.770 1.00 98.31 210 ILE A N 1
ATOM 1670 C CA . ILE A 1 210 ? -7.529 2.827 -3.027 1.00 98.31 210 ILE A CA 1
ATOM 1671 C C . ILE A 1 210 ? -8.467 1.797 -3.664 1.00 98.31 210 ILE A C 1
ATOM 1673 O O . ILE A 1 210 ? -9.553 2.118 -4.156 1.00 98.31 210 ILE A O 1
ATOM 1677 N N . ALA A 1 211 ? -8.031 0.541 -3.680 1.00 98.38 211 ALA A N 1
ATOM 1678 C CA . ALA A 1 211 ? -8.798 -0.587 -4.181 1.00 98.38 211 ALA A CA 1
ATOM 1679 C C . ALA A 1 211 ? -8.515 -1.871 -3.390 1.00 98.38 211 ALA A C 1
ATOM 1681 O O . ALA A 1 211 ? -7.416 -2.080 -2.874 1.00 98.38 211 ALA A O 1
ATOM 1682 N N . ILE A 1 212 ? -9.505 -2.763 -3.349 1.00 98.50 212 ILE A N 1
ATOM 1683 C CA . ILE A 1 212 ? -9.399 -4.113 -2.796 1.00 98.50 212 ILE A CA 1
ATOM 1684 C C . ILE A 1 212 ? -9.577 -5.135 -3.917 1.00 98.50 212 ILE A C 1
ATOM 1686 O O . ILE A 1 212 ? -10.508 -5.057 -4.722 1.00 98.50 212 ILE A O 1
ATOM 1690 N N . LEU A 1 213 ? -8.681 -6.118 -3.948 1.00 98.50 213 LEU A N 1
ATOM 1691 C CA . LEU A 1 213 ? -8.729 -7.258 -4.857 1.00 98.50 213 LEU A CA 1
ATOM 1692 C C . LEU A 1 213 ? -9.190 -8.507 -4.107 1.00 98.50 213 LEU A C 1
ATOM 1694 O O . LEU A 1 213 ? -8.576 -8.877 -3.104 1.00 98.50 213 LEU A O 1
ATOM 1698 N N . LYS A 1 214 ? -10.209 -9.198 -4.629 1.00 97.94 214 LYS A N 1
ATOM 1699 C CA . LYS A 1 214 ? -10.639 -10.515 -4.137 1.00 97.94 214 LYS A CA 1
ATOM 1700 C C . LYS A 1 214 ? -9.906 -11.629 -4.865 1.00 97.94 214 LYS A C 1
ATOM 1702 O O . LYS A 1 214 ? -10.014 -11.764 -6.087 1.00 97.94 214 LYS A O 1
ATOM 1707 N N . LEU A 1 215 ? -9.218 -12.481 -4.115 1.00 97.50 215 LEU A N 1
ATOM 1708 C CA . LEU A 1 215 ? -8.558 -13.669 -4.646 1.00 97.50 215 LEU A CA 1
ATOM 1709 C C . LEU A 1 215 ? -9.575 -14.794 -4.890 1.00 97.50 215 LEU A C 1
ATOM 1711 O O . LEU A 1 215 ? -10.471 -15.036 -4.081 1.00 97.50 215 LEU A O 1
ATOM 1715 N N . HIS A 1 216 ? -9.404 -15.543 -5.984 1.00 96.00 216 HIS A N 1
ATOM 1716 C CA . HIS A 1 216 ? -10.289 -16.669 -6.329 1.00 96.00 216 HIS A CA 1
ATOM 1717 C C . HIS A 1 216 ? -10.321 -17.801 -5.277 1.00 96.00 216 HIS A C 1
ATOM 1719 O O . HIS A 1 216 ? -11.264 -18.591 -5.244 1.00 96.00 216 HIS A O 1
ATOM 1725 N N . ARG A 1 217 ? -9.297 -17.897 -4.419 1.00 93.62 217 ARG A N 1
ATOM 1726 C CA . ARG A 1 217 ? -9.194 -18.854 -3.306 1.00 93.62 217 ARG A CA 1
ATOM 1727 C C . ARG A 1 217 ? -8.423 -18.229 -2.142 1.00 93.62 217 ARG A C 1
ATOM 1729 O O . ARG A 1 217 ? -7.631 -17.318 -2.369 1.00 93.62 217 ARG A O 1
ATOM 1736 N N . ALA A 1 218 ? -8.627 -18.760 -0.937 1.00 92.38 218 ALA A N 1
ATOM 1737 C CA . ALA A 1 218 ? -7.865 -18.370 0.247 1.00 92.38 218 ALA A CA 1
ATOM 1738 C C . ALA A 1 218 ? -6.371 -18.690 0.092 1.00 92.38 218 ALA A C 1
ATOM 1740 O O . ALA A 1 218 ? -5.993 -19.745 -0.429 1.00 92.38 218 ALA A O 1
ATOM 1741 N N . ALA A 1 219 ? -5.531 -17.776 0.557 1.00 90.75 219 ALA A N 1
ATOM 1742 C CA . ALA A 1 219 ? -4.109 -17.968 0.738 1.00 90.75 219 ALA A CA 1
ATOM 1743 C C . ALA A 1 219 ? -3.855 -18.760 2.025 1.00 90.75 219 ALA A C 1
ATOM 1745 O O . ALA A 1 219 ? -4.432 -18.480 3.072 1.00 90.75 219 ALA A O 1
ATOM 1746 N N . VAL A 1 220 ? -2.969 -19.753 1.953 1.00 87.44 220 VAL A N 1
ATOM 1747 C CA . VAL A 1 220 ? -2.580 -20.539 3.127 1.00 87.44 220 VAL A CA 1
ATOM 1748 C C . VAL A 1 220 ? -1.464 -19.808 3.854 1.00 87.44 220 VAL A C 1
ATOM 1750 O O . VAL A 1 220 ? -0.353 -19.691 3.329 1.00 87.44 220 VAL A O 1
ATOM 1753 N N . PHE A 1 221 ? -1.751 -19.347 5.066 1.00 87.94 221 PHE A N 1
ATOM 1754 C CA . PHE A 1 221 ? -0.779 -18.625 5.872 1.00 87.94 221 PHE A CA 1
ATOM 1755 C C . PHE A 1 221 ? 0.400 -19.504 6.289 1.00 87.94 221 PHE A C 1
ATOM 1757 O O . PHE A 1 221 ? 0.245 -20.637 6.745 1.00 87.94 221 PHE A O 1
ATOM 1764 N N . ASN A 1 222 ? 1.604 -18.974 6.101 1.00 85.19 222 ASN A N 1
ATOM 1765 C CA . ASN A 1 222 ? 2.870 -19.620 6.419 1.00 85.19 222 ASN A CA 1
ATOM 1766 C C . ASN A 1 222 ? 3.979 -18.556 6.550 1.00 85.19 222 ASN A C 1
ATOM 1768 O O . ASN A 1 222 ? 3.713 -17.361 6.571 1.00 85.19 222 ASN A O 1
ATOM 1772 N N . THR A 1 223 ? 5.243 -18.967 6.633 1.00 84.44 223 THR A N 1
ATOM 1773 C CA . THR A 1 223 ? 6.382 -18.042 6.787 1.00 84.44 223 THR A CA 1
ATOM 1774 C C . THR A 1 223 ? 6.650 -17.130 5.583 1.00 84.44 223 THR A C 1
ATOM 1776 O O . THR A 1 223 ? 7.418 -16.185 5.719 1.00 84.44 223 THR A O 1
ATOM 1779 N N . TYR A 1 224 ? 6.065 -17.408 4.416 1.00 87.50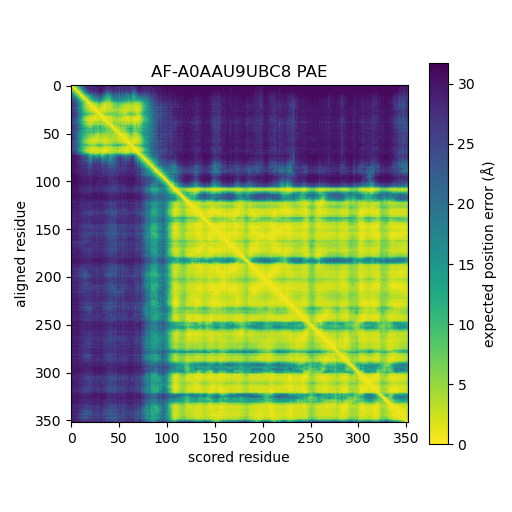 224 TYR A N 1
ATOM 1780 C CA . TYR A 1 224 ? 6.196 -16.619 3.185 1.00 87.50 224 TYR A CA 1
ATOM 1781 C C . TYR A 1 224 ? 4.945 -15.794 2.879 1.00 87.50 224 TYR A C 1
ATOM 1783 O O . TYR A 1 224 ? 5.040 -14.813 2.153 1.00 87.50 224 TYR A O 1
ATOM 1791 N N . VAL A 1 225 ? 3.783 -16.207 3.392 1.00 91.62 225 VAL A N 1
ATOM 1792 C CA . VAL A 1 225 ? 2.493 -15.572 3.112 1.00 91.62 225 VAL A CA 1
ATOM 1793 C C . VAL A 1 225 ? 1.774 -15.318 4.425 1.00 91.62 225 VAL A C 1
ATOM 1795 O O . VAL A 1 225 ? 1.385 -16.264 5.108 1.00 91.62 225 VAL A O 1
ATOM 1798 N N . TRP A 1 226 ? 1.606 -14.047 4.775 1.00 91.94 226 TRP A N 1
ATOM 1799 C CA . TRP A 1 226 ? 1.000 -13.613 6.031 1.00 91.94 226 TRP A CA 1
ATOM 1800 C C . TRP A 1 226 ? 0.381 -12.225 5.878 1.00 91.94 226 TRP A C 1
ATOM 1802 O O . TRP A 1 226 ? 0.993 -11.409 5.197 1.00 91.94 226 TRP A O 1
ATOM 1812 N N . PRO A 1 227 ? -0.772 -11.908 6.490 1.00 95.12 227 PRO A N 1
ATOM 1813 C CA . PRO A 1 227 ? -1.389 -10.596 6.327 1.00 95.12 227 PRO A CA 1
ATOM 1814 C C . PRO A 1 227 ? -0.708 -9.502 7.168 1.00 95.12 227 PRO A C 1
ATOM 1816 O O . PRO A 1 227 ? -0.236 -9.750 8.282 1.00 95.12 227 PRO A O 1
ATOM 1819 N N . ILE A 1 228 ? -0.700 -8.267 6.659 1.00 96.81 228 ILE A N 1
ATOM 1820 C CA . ILE A 1 228 ? -0.329 -7.070 7.429 1.00 96.81 228 ILE A CA 1
ATOM 1821 C C . ILE A 1 228 ? -1.520 -6.580 8.260 1.00 96.81 228 ILE A C 1
ATOM 1823 O O . ILE A 1 228 ? -2.670 -6.840 7.907 1.00 96.81 228 ILE A O 1
ATOM 1827 N N . CYS A 1 229 ? -1.263 -5.876 9.364 1.00 95.62 229 CYS A N 1
ATOM 1828 C CA . CYS A 1 229 ? -2.336 -5.248 10.129 1.00 95.62 229 CYS A CA 1
ATOM 1829 C C . CYS A 1 229 ? -2.843 -3.965 9.464 1.00 95.62 229 CYS A C 1
ATOM 1831 O O . CYS A 1 229 ? -2.085 -3.236 8.820 1.00 95.62 229 CYS A O 1
ATOM 1833 N N . LEU A 1 230 ? -4.109 -3.641 9.702 1.00 95.38 230 LEU A N 1
ATOM 1834 C CA . LEU A 1 230 ? -4.648 -2.303 9.494 1.00 95.38 230 LEU A CA 1
ATOM 1835 C C . LEU A 1 230 ? -4.258 -1.395 10.677 1.00 95.38 230 LEU A C 1
ATOM 1837 O O . LEU A 1 230 ? -4.091 -1.881 11.801 1.00 95.38 230 LEU A O 1
ATOM 1841 N N . PRO A 1 231 ? -4.079 -0.084 10.449 1.00 93.25 231 PRO A N 1
ATOM 1842 C CA . PRO A 1 231 ? -3.652 0.840 11.486 1.00 93.25 231 PRO A CA 1
ATOM 1843 C C . PRO A 1 231 ? -4.813 1.169 12.439 1.00 93.25 231 PRO A C 1
ATOM 1845 O O . PRO A 1 231 ? -5.970 1.217 12.011 1.00 93.25 231 PRO A O 1
ATOM 1848 N N . PRO A 1 232 ? -4.538 1.446 13.725 1.00 88.19 232 PRO A N 1
ATOM 1849 C CA . PRO A 1 232 ? -5.550 1.987 14.622 1.00 88.19 232 PRO A CA 1
ATOM 1850 C C . PRO A 1 232 ? -5.969 3.399 14.186 1.00 88.19 232 PRO A C 1
ATOM 1852 O O . PRO A 1 232 ? -5.170 4.174 13.654 1.00 88.19 232 PRO A O 1
ATOM 1855 N N . ARG A 1 233 ? -7.229 3.765 14.456 1.00 83.00 233 ARG A N 1
ATOM 1856 C CA . ARG A 1 233 ? -7.726 5.129 14.216 1.00 83.00 233 ARG A CA 1
ATOM 1857 C C . ARG A 1 233 ? -6.956 6.139 15.069 1.00 83.00 233 ARG A C 1
ATOM 1859 O O . ARG A 1 233 ? -6.751 5.914 16.260 1.00 83.00 233 ARG A O 1
ATOM 1866 N N . GLY A 1 234 ? -6.597 7.271 14.466 1.00 80.44 234 GLY A N 1
ATOM 1867 C CA . GLY A 1 234 ? -5.958 8.385 15.172 1.00 80.44 234 GLY A CA 1
ATOM 1868 C C . GLY A 1 234 ? -4.487 8.158 15.526 1.00 80.44 234 GLY A C 1
ATOM 1869 O O . GLY A 1 234 ? -3.970 8.854 16.397 1.00 80.44 234 GLY A O 1
ATOM 1870 N N . LEU A 1 235 ? -3.817 7.202 14.871 1.00 86.75 235 LEU A N 1
ATOM 1871 C CA . LEU A 1 235 ? -2.381 6.994 15.032 1.00 86.75 235 LEU A CA 1
ATOM 1872 C C . LEU A 1 235 ? -1.618 8.270 14.645 1.00 86.75 235 LEU A C 1
ATOM 1874 O O . LEU A 1 235 ? -1.753 8.774 13.528 1.00 86.75 235 LEU A O 1
ATOM 1878 N N . GLN A 1 236 ? -0.823 8.790 15.578 1.00 90.50 236 GLN A N 1
ATOM 1879 C CA . GLN A 1 236 ? 0.051 9.932 15.328 1.00 90.50 236 GLN A CA 1
ATOM 1880 C C . GLN A 1 236 ? 1.321 9.437 14.639 1.00 90.50 236 GLN A C 1
ATOM 1882 O O . GLN A 1 236 ? 2.035 8.600 15.182 1.00 90.50 236 GLN A O 1
ATOM 1887 N N . LEU A 1 237 ? 1.554 9.928 13.424 1.00 93.00 237 LEU A N 1
ATOM 1888 C CA . LEU A 1 237 ? 2.609 9.450 12.526 1.00 93.00 237 LEU A CA 1
ATOM 1889 C C . LEU A 1 237 ? 3.585 10.558 12.112 1.00 93.00 237 LEU A C 1
ATOM 1891 O O . LEU A 1 237 ? 4.552 10.300 11.405 1.00 93.00 237 LEU A O 1
ATOM 1895 N N . GLU A 1 238 ? 3.340 11.806 12.501 1.00 90.94 238 GLU A N 1
ATOM 1896 C CA . GLU A 1 238 ? 4.169 12.930 12.067 1.00 90.94 238 GLU A CA 1
ATOM 1897 C C . GLU A 1 238 ? 5.604 12.796 12.588 1.00 90.94 238 GLU A C 1
ATOM 1899 O O . GLU A 1 238 ? 5.825 12.606 13.781 1.00 90.94 238 GLU A O 1
ATOM 1904 N N . ASN A 1 239 ? 6.587 12.935 11.691 1.00 89.94 239 ASN A N 1
ATOM 1905 C CA . ASN A 1 239 ? 8.021 12.758 11.959 1.00 89.94 239 ASN A CA 1
ATOM 1906 C C . ASN A 1 239 ? 8.458 11.334 12.351 1.00 89.94 239 ASN A C 1
ATOM 1908 O O . ASN A 1 239 ? 9.651 11.109 12.576 1.00 89.94 239 ASN A O 1
ATOM 1912 N N . GLU A 1 240 ? 7.541 10.368 12.370 1.00 93.44 240 GLU A N 1
ATOM 1913 C CA . GLU A 1 240 ? 7.883 8.956 12.501 1.00 93.44 240 GLU A CA 1
ATOM 1914 C C . GLU A 1 240 ? 8.579 8.436 11.234 1.00 93.44 240 GLU A C 1
ATOM 1916 O O . GLU A 1 240 ? 8.523 9.037 10.156 1.00 93.44 240 GLU A O 1
ATOM 1921 N N . ILE A 1 241 ? 9.260 7.297 11.361 1.00 91.19 241 ILE A N 1
ATOM 1922 C CA . ILE A 1 241 ? 9.874 6.610 10.222 1.00 91.19 241 ILE A CA 1
ATOM 1923 C C . ILE A 1 241 ? 8.973 5.469 9.774 1.00 91.19 241 ILE A C 1
ATOM 1925 O O . ILE A 1 241 ? 8.692 4.548 10.537 1.00 91.19 241 ILE A O 1
ATOM 1929 N N . ALA A 1 242 ? 8.586 5.506 8.506 1.00 92.75 242 ALA A N 1
ATOM 1930 C CA . ALA A 1 242 ? 7.893 4.424 7.833 1.00 92.75 242 ALA A CA 1
ATOM 1931 C C . ALA A 1 242 ? 8.847 3.623 6.945 1.00 92.75 242 ALA A C 1
ATOM 1933 O O . ALA A 1 242 ? 9.956 4.058 6.634 1.00 92.75 242 ALA A O 1
ATOM 1934 N N . THR A 1 243 ? 8.397 2.447 6.522 1.00 92.38 243 THR A N 1
ATOM 1935 C CA . THR A 1 243 ? 9.103 1.584 5.574 1.00 92.38 243 THR A CA 1
ATOM 1936 C C . THR A 1 243 ? 8.235 1.355 4.348 1.00 92.38 243 THR A C 1
ATOM 1938 O O . THR A 1 243 ? 7.078 0.961 4.477 1.00 92.38 243 THR A O 1
ATOM 1941 N N . VAL A 1 244 ? 8.795 1.584 3.165 1.00 92.12 244 VAL A N 1
ATOM 1942 C CA . VAL A 1 244 ? 8.192 1.202 1.883 1.00 92.12 244 VAL A CA 1
ATOM 1943 C C . VAL A 1 244 ? 8.916 -0.024 1.356 1.00 92.12 244 VAL A C 1
ATOM 1945 O O . VAL A 1 244 ? 10.134 -0.130 1.512 1.00 92.12 244 VAL A O 1
ATOM 1948 N N . ILE A 1 245 ? 8.172 -0.934 0.733 1.00 92.56 245 ILE A N 1
ATOM 1949 C CA . ILE A 1 245 ? 8.710 -2.138 0.098 1.00 92.56 245 ILE A CA 1
ATOM 1950 C C . ILE A 1 245 ? 8.164 -2.305 -1.318 1.00 92.56 245 ILE A C 1
ATOM 1952 O O . ILE A 1 245 ? 7.007 -1.974 -1.585 1.00 92.56 245 ILE A O 1
ATOM 1956 N N . GLY A 1 246 ? 8.974 -2.879 -2.205 1.00 92.19 246 GLY A N 1
ATOM 1957 C CA . GLY A 1 246 ? 8.530 -3.230 -3.548 1.00 92.19 246 GLY A CA 1
ATOM 1958 C C . GLY A 1 246 ? 9.651 -3.596 -4.518 1.00 92.19 246 GLY A C 1
ATOM 1959 O O . GLY A 1 246 ? 10.818 -3.731 -4.146 1.00 92.19 246 GLY A O 1
ATOM 1960 N N . TRP A 1 247 ? 9.258 -3.829 -5.769 1.00 90.88 247 TRP A N 1
ATOM 1961 C CA . TRP A 1 247 ? 10.142 -4.170 -6.895 1.00 90.88 247 TRP A CA 1
ATOM 1962 C C . TRP A 1 247 ? 10.237 -3.014 -7.899 1.00 90.88 247 TRP A C 1
ATOM 1964 O O . TRP A 1 247 ? 10.547 -3.203 -9.080 1.00 90.88 247 TRP A O 1
ATOM 1974 N N . GLY A 1 248 ? 9.902 -1.805 -7.451 1.00 81.31 248 GLY A N 1
ATOM 1975 C CA . GLY A 1 248 ? 9.998 -0.603 -8.246 1.00 81.31 248 GLY A CA 1
ATOM 1976 C C . GLY A 1 248 ? 11.425 -0.280 -8.675 1.00 81.31 248 GLY A C 1
ATOM 1977 O O . GLY A 1 248 ? 12.401 -0.961 -8.342 1.00 81.31 248 GLY A O 1
ATOM 1978 N N . THR A 1 249 ? 11.543 0.752 -9.496 1.00 67.81 249 THR A N 1
ATOM 1979 C CA . THR A 1 249 ? 12.822 1.260 -9.966 1.00 67.81 249 THR A CA 1
ATOM 1980 C C . THR A 1 249 ? 13.581 1.893 -8.802 1.00 67.81 249 THR A C 1
ATOM 1982 O O . THR A 1 249 ? 13.001 2.467 -7.892 1.00 67.81 249 THR A O 1
ATOM 1985 N N . GLN A 1 250 ? 14.908 1.811 -8.798 1.00 65.19 250 GLN A N 1
ATOM 1986 C CA . GLN A 1 250 ? 15.697 2.416 -7.710 1.00 65.19 250 GLN A CA 1
ATOM 1987 C C . GLN A 1 250 ? 15.851 3.940 -7.865 1.00 65.19 250 GLN A C 1
ATOM 1989 O O . GLN A 1 250 ? 16.222 4.637 -6.925 1.00 65.19 250 GLN A O 1
ATOM 1994 N N . TRP A 1 251 ? 15.574 4.457 -9.062 1.00 61.41 251 TRP A N 1
ATOM 1995 C CA . TRP A 1 251 ? 15.513 5.877 -9.397 1.00 61.41 251 TRP A CA 1
ATOM 1996 C C . TRP A 1 251 ? 14.526 6.086 -10.549 1.00 61.41 251 TRP A C 1
ATOM 1998 O O . TRP A 1 251 ? 14.113 5.131 -11.219 1.00 61.41 251 TRP A O 1
ATOM 2008 N N . TYR A 1 252 ? 14.135 7.335 -10.792 1.00 63.84 252 TYR A N 1
ATOM 2009 C CA . TYR A 1 252 ? 13.172 7.673 -11.836 1.00 63.84 252 TYR A CA 1
ATOM 2010 C C . TYR A 1 252 ? 13.699 7.278 -13.226 1.00 63.84 252 TYR A C 1
ATOM 2012 O O . TYR A 1 252 ? 14.788 7.695 -13.621 1.00 63.84 252 TYR A O 1
ATOM 2020 N N . GLY A 1 253 ? 12.937 6.465 -13.966 1.00 64.44 253 GLY A N 1
ATOM 2021 C CA . GLY A 1 253 ? 13.332 5.949 -15.282 1.00 64.44 253 GLY A CA 1
ATOM 2022 C C . GLY A 1 253 ? 14.413 4.860 -15.254 1.00 64.44 253 GLY A C 1
ATOM 2023 O O . GLY A 1 253 ? 14.925 4.493 -16.311 1.00 64.44 253 GLY A O 1
ATOM 2024 N N . GLY A 1 254 ? 14.789 4.362 -14.071 1.00 67.06 254 GLY A N 1
ATOM 2025 C CA . GLY A 1 254 ? 15.723 3.246 -13.910 1.00 67.06 254 GLY A CA 1
ATOM 2026 C C . GLY A 1 254 ? 15.105 1.875 -14.223 1.00 67.06 254 GLY A C 1
ATOM 2027 O O . GLY A 1 254 ? 13.910 1.777 -14.495 1.00 67.06 254 GLY A O 1
ATOM 2028 N N . PRO A 1 255 ? 15.896 0.788 -14.184 1.00 74.06 255 PRO A N 1
ATOM 2029 C CA . PRO A 1 255 ? 15.362 -0.565 -14.291 1.00 74.06 255 PRO A CA 1
ATOM 2030 C C . PRO A 1 255 ? 14.612 -0.965 -13.012 1.00 74.06 255 PRO A C 1
ATOM 2032 O O . PRO A 1 255 ? 14.975 -0.546 -11.910 1.00 74.06 255 PRO A O 1
ATOM 2035 N N . HIS A 1 256 ? 13.586 -1.809 -13.158 1.00 81.12 256 HIS A N 1
ATOM 2036 C CA . HIS A 1 256 ? 12.938 -2.471 -12.023 1.00 81.12 256 HIS A CA 1
ATOM 2037 C C . HIS A 1 256 ? 13.923 -3.389 -11.299 1.00 81.12 256 HIS A C 1
ATOM 2039 O O . HIS A 1 256 ? 14.791 -3.999 -11.930 1.00 81.12 256 HIS A O 1
ATOM 2045 N N . SER A 1 257 ? 13.769 -3.505 -9.981 1.00 86.75 257 SER A N 1
ATOM 2046 C CA . SER A 1 257 ? 14.533 -4.472 -9.200 1.00 86.75 257 SER A CA 1
ATOM 2047 C C . SER A 1 257 ? 13.945 -5.874 -9.353 1.00 86.75 257 SER A C 1
ATOM 2049 O O . SER A 1 257 ? 12.740 -6.072 -9.206 1.00 86.75 257 SER A O 1
ATOM 2051 N N . ASP A 1 258 ? 14.798 -6.866 -9.601 1.00 89.38 258 ASP A N 1
ATOM 2052 C CA . ASP A 1 258 ? 14.383 -8.272 -9.571 1.00 89.38 258 ASP A CA 1
ATOM 2053 C C . ASP A 1 258 ? 14.129 -8.752 -8.140 1.00 89.38 258 ASP A C 1
ATOM 2055 O O . ASP A 1 258 ? 13.217 -9.541 -7.905 1.00 89.38 258 ASP A O 1
ATOM 2059 N N . VAL A 1 259 ? 14.901 -8.234 -7.184 1.00 91.56 259 VAL A N 1
ATOM 2060 C CA . VAL A 1 259 ? 14.785 -8.553 -5.759 1.00 91.56 259 VAL A CA 1
ATOM 2061 C C . VAL A 1 259 ? 13.911 -7.533 -5.041 1.00 91.56 259 VAL A C 1
ATOM 2063 O O . VAL A 1 259 ? 13.920 -6.349 -5.383 1.00 91.56 259 VAL A O 1
ATOM 2066 N N . LEU A 1 260 ? 13.176 -7.984 -4.026 1.00 91.50 260 LEU A N 1
ATOM 2067 C CA . LEU A 1 260 ? 12.366 -7.106 -3.189 1.00 91.50 260 LEU A CA 1
ATOM 2068 C C . LEU A 1 260 ? 13.272 -6.112 -2.455 1.00 91.50 260 LEU A C 1
ATOM 2070 O O . LEU A 1 260 ? 14.187 -6.509 -1.729 1.00 91.50 260 LEU A O 1
ATOM 2074 N N . MET A 1 261 ? 12.992 -4.828 -2.635 1.00 90.88 261 MET A N 1
ATOM 2075 C CA . MET A 1 261 ? 13.697 -3.727 -1.993 1.00 90.88 261 MET A CA 1
ATOM 2076 C C . MET A 1 261 ? 12.877 -3.178 -0.832 1.00 90.88 261 MET A C 1
ATOM 2078 O O . MET A 1 261 ? 11.653 -3.311 -0.790 1.00 90.88 261 MET A O 1
ATOM 2082 N N . GLU A 1 262 ? 13.565 -2.526 0.094 1.00 89.62 262 GLU A N 1
ATOM 2083 C CA . GLU A 1 262 ? 12.953 -1.746 1.158 1.00 89.62 262 GLU A CA 1
ATOM 2084 C C . GLU A 1 262 ? 13.681 -0.416 1.355 1.00 89.62 262 GLU A C 1
ATOM 2086 O O . GLU A 1 262 ? 14.887 -0.295 1.111 1.00 89.62 262 GLU A O 1
ATOM 2091 N N . VAL A 1 263 ? 12.949 0.590 1.823 1.00 86.62 263 VAL A N 1
ATOM 2092 C CA . VAL A 1 263 ? 13.507 1.895 2.171 1.00 86.62 263 VAL A CA 1
ATOM 2093 C C . VAL A 1 263 ? 12.776 2.486 3.368 1.00 86.62 263 VAL A C 1
ATOM 2095 O O . VAL A 1 263 ? 11.546 2.512 3.421 1.00 86.62 263 VAL A O 1
ATOM 2098 N N . SER A 1 264 ? 13.542 2.990 4.333 1.00 88.31 264 SER A N 1
ATOM 2099 C CA . SER A 1 264 ? 12.996 3.769 5.441 1.00 88.31 264 SER A CA 1
ATOM 2100 C C . SER A 1 264 ? 12.898 5.248 5.068 1.00 88.31 264 SER A C 1
ATOM 2102 O O . SER A 1 264 ? 13.898 5.876 4.701 1.00 88.31 264 SER A O 1
ATOM 2104 N N . VAL A 1 265 ? 11.700 5.812 5.207 1.00 88.25 265 VAL A N 1
ATOM 2105 C CA . VAL A 1 265 ? 11.358 7.190 4.835 1.00 88.25 265 VAL A CA 1
ATOM 2106 C C . VAL A 1 265 ? 10.692 7.916 6.008 1.00 88.25 265 VAL A C 1
ATOM 2108 O O . VAL A 1 265 ? 9.864 7.322 6.700 1.00 88.25 265 VAL A O 1
ATOM 2111 N N . PRO A 1 266 ? 11.044 9.185 6.282 1.00 91.62 266 PRO A N 1
ATOM 2112 C CA . PRO A 1 266 ? 10.349 9.959 7.297 1.00 91.62 266 PRO A CA 1
ATOM 2113 C C . PRO A 1 266 ? 8.978 10.393 6.782 1.00 91.62 266 PRO A C 1
ATOM 2115 O O . PRO A 1 266 ? 8.832 10.774 5.618 1.00 91.62 266 PRO A O 1
ATOM 2118 N N . ILE A 1 267 ? 7.995 10.366 7.673 1.00 93.00 267 ILE A N 1
ATOM 2119 C CA . ILE A 1 267 ? 6.655 10.891 7.434 1.00 93.00 267 ILE A CA 1
ATOM 2120 C C . ILE A 1 267 ? 6.673 12.397 7.684 1.00 93.00 267 ILE A C 1
ATOM 2122 O O . ILE A 1 267 ? 7.216 12.882 8.680 1.00 93.00 267 ILE A O 1
ATOM 2126 N N . TRP A 1 268 ? 6.081 13.146 6.765 1.00 93.19 268 TRP A N 1
ATOM 2127 C CA . TRP A 1 268 ? 6.030 14.598 6.833 1.00 93.19 268 TRP A CA 1
ATOM 2128 C C . TRP A 1 268 ? 4.809 15.066 7.619 1.00 93.19 268 TRP A C 1
ATOM 2130 O O . TRP A 1 268 ? 3.747 14.446 7.580 1.00 93.19 268 TRP A O 1
ATOM 2140 N N . VAL A 1 269 ? 4.959 16.210 8.289 1.00 93.44 269 VAL A N 1
ATOM 2141 C CA . VAL A 1 269 ? 3.818 16.975 8.803 1.00 93.44 269 VAL A CA 1
ATOM 2142 C C . VAL A 1 269 ? 2.941 17.367 7.617 1.00 93.44 269 VAL A C 1
ATOM 2144 O O . VAL A 1 269 ? 3.455 17.847 6.602 1.00 93.44 269 VAL A O 1
ATOM 2147 N N . HIS A 1 270 ? 1.628 17.165 7.741 1.00 91.19 270 HIS A N 1
ATOM 2148 C CA . HIS A 1 270 ? 0.707 17.313 6.613 1.00 91.19 270 HIS A CA 1
ATOM 2149 C C . HIS A 1 270 ? 0.774 18.712 5.986 1.00 91.19 270 HIS A C 1
ATOM 2151 O O . HIS A 1 270 ? 0.923 18.823 4.774 1.00 91.19 270 HIS A O 1
ATOM 2157 N N . GLN A 1 271 ? 0.780 19.771 6.804 1.00 91.12 271 GLN A N 1
ATOM 2158 C CA . GLN A 1 271 ? 0.872 21.147 6.306 1.00 91.12 271 GLN A CA 1
ATOM 2159 C C . GLN A 1 271 ? 2.164 21.396 5.520 1.00 91.12 271 GLN A C 1
ATOM 2161 O O . GLN A 1 271 ? 2.122 21.947 4.430 1.00 91.12 271 GLN A O 1
ATOM 2166 N N . THR A 1 272 ? 3.307 20.915 6.017 1.00 91.06 272 THR A N 1
ATOM 2167 C CA . THR A 1 272 ? 4.582 21.041 5.296 1.00 91.06 272 THR A CA 1
ATOM 2168 C C . THR A 1 272 ? 4.548 20.309 3.957 1.00 91.06 272 THR A C 1
ATOM 2170 O O . THR A 1 272 ? 5.164 20.762 2.998 1.00 91.06 272 THR A O 1
ATOM 2173 N N . CYS A 1 273 ? 3.830 19.186 3.875 1.00 89.75 273 CYS A N 1
ATOM 2174 C CA . CYS A 1 273 ? 3.616 18.512 2.603 1.00 89.75 273 CYS A CA 1
ATOM 2175 C C . CYS A 1 273 ? 2.752 19.350 1.659 1.00 89.75 273 CYS A C 1
ATOM 2177 O O . CYS A 1 273 ? 3.168 19.572 0.531 1.00 89.75 273 CYS A O 1
ATOM 2179 N N . VAL A 1 274 ? 1.604 19.858 2.120 1.00 90.44 274 VAL A N 1
ATOM 2180 C CA . VAL A 1 274 ? 0.727 20.746 1.332 1.00 90.44 274 VAL A CA 1
ATOM 2181 C C . VAL A 1 274 ? 1.524 21.921 0.763 1.00 90.44 274 VAL A C 1
ATOM 2183 O O . VAL A 1 274 ? 1.455 22.182 -0.431 1.00 90.44 274 VAL A O 1
ATOM 2186 N N . ASP A 1 275 ? 2.352 22.562 1.589 1.00 89.44 275 ASP A N 1
ATOM 2187 C CA . ASP A 1 275 ? 3.167 23.714 1.188 1.00 89.44 275 ASP A CA 1
ATOM 2188 C C . ASP A 1 275 ? 4.263 23.360 0.159 1.00 89.44 275 ASP A C 1
ATOM 2190 O O . ASP A 1 275 ? 4.826 24.249 -0.480 1.00 89.44 275 ASP A O 1
ATOM 2194 N N . SER A 1 276 ? 4.585 22.071 0.001 1.00 85.56 276 SER A N 1
ATOM 2195 C CA . SER A 1 276 ? 5.602 21.578 -0.938 1.00 85.56 276 SER A CA 1
ATOM 2196 C C . SER A 1 276 ? 5.044 21.282 -2.335 1.00 85.56 276 SER A C 1
ATOM 2198 O O . SER A 1 276 ? 5.824 21.057 -3.259 1.00 85.56 276 SER A O 1
ATOM 2200 N N . PHE A 1 277 ? 3.719 21.289 -2.516 1.00 82.94 277 PHE A N 1
ATOM 2201 C CA . PHE A 1 277 ? 3.068 21.032 -3.801 1.00 82.94 277 PHE A CA 1
ATOM 2202 C C . PHE A 1 277 ? 2.277 22.252 -4.277 1.00 82.94 277 PHE A C 1
ATOM 2204 O O . PHE A 1 277 ? 1.647 22.959 -3.498 1.00 82.94 277 PHE A O 1
ATOM 2211 N N . SER A 1 278 ? 2.276 22.486 -5.592 1.00 79.12 278 SER A N 1
ATOM 2212 C CA . SER A 1 278 ? 1.364 23.453 -6.220 1.00 79.12 278 SER A CA 1
ATOM 2213 C C . SER A 1 278 ? -0.069 22.925 -6.333 1.00 79.12 278 SER A C 1
ATOM 2215 O O . SER A 1 278 ? -1.007 23.713 -6.441 1.00 79.12 278 SER A O 1
ATOM 2217 N N . ASP A 1 279 ? -0.224 21.601 -6.341 1.00 75.62 279 ASP A N 1
ATOM 2218 C CA . ASP A 1 279 ? -1.505 20.908 -6.453 1.00 75.62 279 ASP A CA 1
ATOM 2219 C C . ASP A 1 279 ? -2.122 20.627 -5.076 1.00 75.62 279 ASP A C 1
ATOM 2221 O O . ASP A 1 279 ? -1.460 20.680 -4.039 1.00 75.62 279 ASP A O 1
ATOM 2225 N N . SER A 1 280 ? -3.417 20.304 -5.058 1.00 81.25 280 SER A N 1
ATOM 2226 C CA . SER A 1 280 ? -4.129 19.984 -3.820 1.00 81.25 280 SER A CA 1
ATOM 2227 C C . SER A 1 280 ? -3.649 18.661 -3.215 1.00 81.25 280 SER A C 1
ATOM 2229 O O . SER A 1 280 ? -3.836 17.596 -3.800 1.00 81.25 280 SER A O 1
ATOM 2231 N N . VAL A 1 281 ? -3.093 18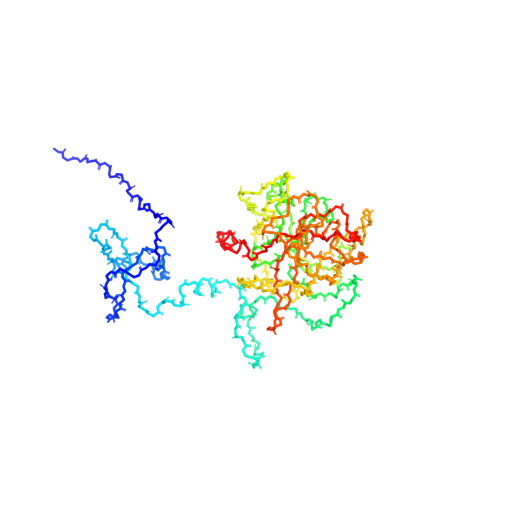.727 -2.004 1.00 86.56 281 VAL A N 1
ATOM 2232 C CA . VAL A 1 281 ? -2.848 17.562 -1.143 1.00 86.56 281 VAL A CA 1
ATOM 2233 C C . VAL A 1 281 ? -4.030 17.429 -0.180 1.00 86.56 281 VAL A C 1
ATOM 2235 O O . VAL A 1 281 ? -4.340 18.358 0.563 1.00 86.56 281 VAL A O 1
ATOM 2238 N N . PHE A 1 282 ? -4.717 16.287 -0.212 1.00 89.44 282 PHE A N 1
ATOM 2239 C CA . PHE A 1 282 ? -5.946 16.055 0.555 1.00 89.44 282 PHE A CA 1
ATOM 2240 C C . PHE A 1 282 ? -5.672 15.520 1.967 1.00 89.44 282 PHE A C 1
ATOM 2242 O O . PHE A 1 282 ? -4.641 14.898 2.216 1.00 89.44 282 PHE A O 1
ATOM 2249 N N . ASN A 1 283 ? -6.631 15.671 2.886 1.00 90.50 283 ASN A N 1
ATOM 2250 C CA . ASN A 1 283 ? -6.535 15.131 4.254 1.00 90.50 283 ASN A CA 1
ATOM 2251 C C . ASN A 1 283 ? -6.428 13.594 4.291 1.00 90.50 283 ASN A C 1
ATOM 2253 O O . ASN A 1 283 ? -5.949 13.009 5.270 1.00 90.50 283 ASN A O 1
ATOM 2257 N N . GLU A 1 284 ? -6.888 12.940 3.227 1.00 92.38 284 GLU A N 1
ATOM 2258 C CA . GLU A 1 284 ? -6.787 11.507 2.983 1.00 92.38 284 GLU A CA 1
ATOM 2259 C C . GLU A 1 284 ? -5.437 11.089 2.379 1.00 92.38 284 GLU A C 1
ATOM 2261 O O . GLU A 1 284 ? -5.270 9.929 1.997 1.00 92.38 284 GLU A O 1
ATOM 2266 N N . THR A 1 285 ? -4.465 12.002 2.331 1.00 92.44 285 THR A N 1
ATOM 2267 C CA . THR A 1 285 ? -3.104 11.766 1.847 1.00 92.44 285 THR A CA 1
ATOM 2268 C C . THR A 1 285 ? -2.099 11.831 2.997 1.00 92.44 285 THR A C 1
ATOM 2270 O O . THR A 1 285 ? -2.168 12.687 3.882 1.00 92.44 285 THR A O 1
ATOM 2273 N N . ILE A 1 286 ? -1.131 10.916 2.981 1.00 93.12 286 ILE A N 1
ATOM 2274 C CA . ILE A 1 286 ? 0.062 10.951 3.827 1.00 93.12 286 ILE A CA 1
ATOM 2275 C C . ILE A 1 286 ? 1.295 11.097 2.943 1.00 93.12 286 ILE A C 1
ATOM 2277 O O . ILE A 1 286 ? 1.371 10.502 1.870 1.00 93.12 286 ILE A O 1
ATOM 2281 N N . CYS A 1 287 ? 2.251 11.903 3.395 1.00 92.25 287 CYS A N 1
ATOM 2282 C CA . CYS A 1 287 ? 3.462 12.190 2.643 1.00 92.25 287 CYS A CA 1
ATOM 2283 C C . CYS A 1 287 ? 4.667 11.591 3.349 1.00 92.25 287 CYS A C 1
ATOM 2285 O O . CYS A 1 287 ? 4.838 11.768 4.559 1.00 92.25 287 CYS A O 1
ATOM 2287 N N . ALA A 1 288 ? 5.509 10.895 2.596 1.00 90.69 288 ALA A N 1
ATOM 2288 C CA . ALA A 1 288 ? 6.725 10.304 3.128 1.00 90.69 288 ALA A CA 1
ATOM 2289 C C . ALA A 1 288 ? 7.849 10.377 2.097 1.00 90.69 288 ALA A C 1
ATOM 2291 O O . ALA A 1 288 ? 7.626 10.172 0.910 1.00 90.69 288 ALA A O 1
ATOM 2292 N N . GLY A 1 289 ? 9.061 10.679 2.552 1.00 87.50 289 GLY A N 1
ATOM 2293 C CA . GLY A 1 289 ? 10.219 10.803 1.670 1.00 87.50 289 GLY A CA 1
ATOM 2294 C C . GLY A 1 289 ? 11.378 11.530 2.337 1.00 87.50 289 GLY A C 1
ATOM 2295 O O . GLY A 1 289 ? 11.191 12.297 3.282 1.00 87.50 289 GLY A O 1
ATOM 2296 N N . GLY A 1 290 ? 12.604 11.277 1.888 1.00 80.12 290 GLY A N 1
ATOM 2297 C CA . GLY A 1 290 ? 13.792 11.953 2.404 1.00 80.12 290 GLY A CA 1
ATOM 2298 C C . GLY A 1 290 ? 13.750 13.456 2.121 1.00 80.12 290 GLY A C 1
ATOM 2299 O O . GLY A 1 290 ? 13.672 13.856 0.966 1.00 80.12 290 GLY A O 1
ATOM 2300 N N . LYS A 1 291 ? 13.863 14.294 3.162 1.00 69.94 291 LYS A N 1
ATOM 2301 C CA . LYS A 1 291 ? 13.879 15.766 3.018 1.00 69.94 291 LYS A CA 1
ATOM 2302 C C . LYS A 1 291 ? 15.003 16.269 2.103 1.00 69.94 291 LYS A C 1
ATOM 2304 O O . LYS A 1 291 ? 14.810 17.221 1.361 1.00 69.94 291 LYS A O 1
ATOM 2309 N N . GLU A 1 292 ? 16.147 15.591 2.125 1.00 65.38 292 GLU A N 1
ATOM 2310 C CA . GLU A 1 292 ? 17.319 15.893 1.291 1.00 65.38 292 GLU A CA 1
ATOM 2311 C C . GLU A 1 292 ? 17.261 15.233 -0.104 1.00 65.38 292 GLU A C 1
ATOM 2313 O O . GLU A 1 292 ? 18.195 15.368 -0.890 1.00 65.38 292 GLU A O 1
ATOM 2318 N N . GLY A 1 293 ? 16.177 14.516 -0.425 1.00 64.50 293 GLY A N 1
ATOM 2319 C CA . GLY A 1 293 ? 16.068 13.676 -1.618 1.00 64.50 293 GLY A CA 1
ATOM 2320 C C . GLY A 1 293 ? 16.684 12.279 -1.442 1.00 64.50 293 GLY A C 1
ATOM 2321 O O . GLY A 1 293 ? 17.103 11.874 -0.354 1.00 64.50 293 GLY A O 1
ATOM 2322 N N . GLY A 1 294 ? 16.681 11.493 -2.520 1.00 59.56 294 GLY A N 1
ATOM 2323 C CA . GLY A 1 294 ? 17.334 10.181 -2.626 1.00 59.56 294 GLY A CA 1
ATOM 2324 C C . GLY A 1 294 ? 16.688 9.011 -1.866 1.00 59.56 294 GLY A C 1
ATOM 2325 O O . GLY A 1 294 ? 17.186 7.891 -1.962 1.00 59.56 294 GLY A O 1
ATOM 2326 N N . LYS A 1 295 ? 15.603 9.231 -1.111 1.00 64.31 295 LYS A N 1
ATOM 2327 C CA . LYS A 1 295 ? 14.858 8.176 -0.393 1.00 64.31 295 LYS A CA 1
ATOM 2328 C C . LYS A 1 295 ? 13.360 8.330 -0.626 1.00 64.31 295 LYS A C 1
ATOM 2330 O O . LYS A 1 295 ? 12.743 9.180 0.013 1.00 64.31 295 LYS A O 1
ATOM 2335 N N . ASP A 1 296 ? 12.790 7.523 -1.511 1.00 62.19 296 ASP A N 1
ATOM 2336 C CA . ASP A 1 296 ? 11.360 7.551 -1.829 1.00 62.19 296 ASP A CA 1
ATOM 2337 C C . ASP A 1 296 ? 10.908 6.236 -2.487 1.00 62.19 296 ASP A C 1
ATOM 2339 O O . ASP A 1 296 ? 11.751 5.459 -2.941 1.00 62.19 296 ASP A O 1
ATOM 2343 N N . ALA A 1 297 ? 9.596 6.005 -2.551 1.00 60.34 297 ALA A N 1
ATOM 2344 C CA . ALA A 1 297 ? 9.003 4.995 -3.427 1.00 60.34 297 ALA A CA 1
ATOM 2345 C C . ALA A 1 297 ? 9.167 5.416 -4.893 1.00 60.34 297 ALA A C 1
ATOM 2347 O O . ALA A 1 297 ? 9.067 6.604 -5.203 1.00 60.34 297 ALA A O 1
ATOM 2348 N N . CYS A 1 298 ? 9.382 4.470 -5.809 1.00 66.12 298 CYS A N 1
ATOM 2349 C CA . CYS A 1 298 ? 9.532 4.801 -7.226 1.00 66.12 298 CYS A CA 1
ATOM 2350 C C . CYS A 1 298 ? 8.633 3.972 -8.155 1.00 66.12 298 CYS A C 1
ATOM 2352 O O . CYS A 1 298 ? 7.670 3.323 -7.743 1.00 66.12 298 CYS A O 1
ATOM 2354 N N . GLN A 1 299 ? 8.895 4.052 -9.463 1.00 55.41 299 GLN A N 1
ATOM 2355 C CA . GLN A 1 299 ? 8.053 3.461 -10.498 1.00 55.41 299 GLN A CA 1
ATOM 2356 C C . GLN A 1 299 ? 7.968 1.944 -10.309 1.00 55.41 299 GLN A C 1
ATOM 2358 O O . GLN A 1 299 ? 8.986 1.270 -10.308 1.00 55.41 299 GLN A O 1
ATOM 2363 N N . GLY A 1 300 ? 6.765 1.382 -10.190 1.00 57.47 300 GLY A N 1
ATOM 2364 C CA . GLY A 1 300 ? 6.556 -0.056 -9.949 1.00 57.47 300 GLY A CA 1
ATOM 2365 C C . GLY A 1 300 ? 6.365 -0.454 -8.482 1.00 57.47 300 GLY A C 1
ATOM 2366 O O . GLY A 1 300 ? 5.994 -1.601 -8.226 1.00 57.47 300 GLY A O 1
ATOM 2367 N N . ASP A 1 301 ? 6.527 0.487 -7.544 1.00 77.88 301 ASP A N 1
ATOM 2368 C CA . ASP A 1 301 ? 6.047 0.346 -6.160 1.00 77.88 301 ASP A CA 1
ATOM 2369 C C . ASP A 1 301 ? 4.586 0.801 -6.005 1.00 77.88 301 ASP A C 1
ATOM 2371 O O . ASP A 1 301 ? 3.984 0.586 -4.958 1.00 77.88 301 ASP A O 1
ATOM 2375 N N . SER A 1 302 ? 4.002 1.410 -7.045 1.00 88.25 302 SER A N 1
ATOM 2376 C CA . SER A 1 302 ? 2.598 1.837 -7.124 1.00 88.25 302 SER A CA 1
ATOM 2377 C C . SER A 1 302 ? 1.634 0.794 -6.561 1.00 88.25 302 SER A C 1
ATOM 2379 O O . SER A 1 302 ? 1.695 -0.373 -6.933 1.00 88.25 302 SER A O 1
ATOM 2381 N N . GLY A 1 303 ? 0.743 1.199 -5.660 1.00 93.50 303 GLY A N 1
ATOM 2382 C CA . GLY A 1 303 ? -0.180 0.310 -4.953 1.00 93.50 303 GLY A CA 1
ATOM 2383 C C . GLY A 1 303 ? 0.442 -0.506 -3.814 1.00 93.50 303 GLY A C 1
ATOM 2384 O O . GLY A 1 303 ? -0.294 -1.151 -3.073 1.00 93.50 303 GLY A O 1
ATOM 2385 N N . GLY A 1 304 ? 1.765 -0.483 -3.649 1.00 95.19 304 GLY A N 1
ATOM 2386 C CA . GLY A 1 304 ? 2.483 -1.137 -2.559 1.00 95.19 304 GLY A CA 1
ATOM 2387 C C . GLY A 1 304 ? 2.275 -0.461 -1.197 1.00 95.19 304 GLY A C 1
ATOM 2388 O O . GLY A 1 304 ? 1.725 0.642 -1.115 1.00 95.19 304 GLY A O 1
ATOM 2389 N N . PRO A 1 305 ? 2.689 -1.123 -0.104 1.00 96.88 305 PRO A N 1
ATOM 2390 C CA . PRO A 1 305 ? 2.438 -0.634 1.244 1.00 96.88 305 PRO A CA 1
ATOM 2391 C C . PRO A 1 305 ? 3.497 0.364 1.735 1.00 96.88 305 PRO A C 1
ATOM 2393 O O . PRO A 1 305 ? 4.699 0.110 1.663 1.00 96.88 305 PRO A O 1
ATOM 2396 N N . LEU A 1 306 ? 3.029 1.452 2.350 1.00 95.88 306 LEU A N 1
ATOM 2397 C CA . LEU A 1 306 ? 3.785 2.247 3.318 1.00 95.88 306 LEU A CA 1
ATOM 2398 C C . LEU A 1 306 ? 3.456 1.721 4.715 1.00 95.88 306 LEU A C 1
ATOM 2400 O O . LEU A 1 306 ? 2.291 1.697 5.122 1.00 95.88 306 LEU A O 1
ATOM 2404 N N . MET A 1 307 ? 4.475 1.287 5.445 1.00 95.75 307 MET A N 1
ATOM 2405 C CA . MET A 1 307 ? 4.307 0.503 6.663 1.00 95.75 307 MET A CA 1
ATOM 2406 C C . MET A 1 307 ? 4.905 1.189 7.880 1.00 95.75 307 MET A C 1
ATOM 2408 O O . MET A 1 307 ? 5.965 1.808 7.801 1.00 95.75 307 MET A O 1
ATOM 2412 N N . TYR A 1 308 ? 4.262 0.995 9.025 1.00 94.81 308 TYR A N 1
ATOM 2413 C CA . TYR A 1 308 ? 4.755 1.445 10.321 1.00 94.81 308 TYR A CA 1
ATOM 2414 C C . TYR A 1 308 ? 4.695 0.306 11.334 1.00 94.81 308 TYR A C 1
ATOM 2416 O O . TYR A 1 308 ? 3.708 -0.439 11.385 1.00 94.81 308 TYR A O 1
ATOM 2424 N N . GLN A 1 309 ? 5.753 0.168 12.132 1.00 93.25 309 GLN A N 1
ATOM 2425 C CA . GLN A 1 309 ? 5.806 -0.804 13.214 1.00 93.25 309 GLN A CA 1
ATOM 2426 C C . GLN A 1 309 ? 5.287 -0.157 14.496 1.00 93.25 309 GLN A C 1
ATOM 2428 O O . GLN A 1 309 ? 5.880 0.787 15.009 1.00 93.25 309 GLN A O 1
ATOM 2433 N N . LEU A 1 310 ? 4.180 -0.680 15.020 1.00 90.12 310 LEU A N 1
ATOM 2434 C CA . LEU A 1 310 ? 3.630 -0.241 16.297 1.00 90.12 310 LEU A CA 1
ATOM 2435 C C . LEU A 1 310 ? 4.593 -0.571 17.452 1.00 90.12 310 LEU A C 1
ATOM 2437 O O . LEU A 1 310 ? 5.373 -1.521 17.339 1.00 90.12 310 LEU A O 1
ATOM 2441 N N . PRO A 1 311 ? 4.473 0.104 18.612 1.00 86.88 311 PRO A N 1
ATOM 2442 C CA . PRO A 1 311 ? 5.234 -0.242 19.817 1.00 86.88 311 PRO A CA 1
ATOM 2443 C C . PRO A 1 311 ? 5.076 -1.704 20.266 1.00 86.88 311 PRO A C 1
ATOM 2445 O O . PRO A 1 311 ? 5.986 -2.265 20.867 1.00 86.88 311 PRO A O 1
ATOM 2448 N N . SER A 1 312 ? 3.952 -2.348 19.926 1.00 85.19 312 SER A N 1
ATOM 2449 C CA . SER A 1 312 ? 3.714 -3.783 20.153 1.00 85.19 312 SER A CA 1
ATOM 2450 C C . SER A 1 312 ? 4.586 -4.707 19.289 1.00 85.19 312 SER A C 1
ATOM 2452 O O . SER A 1 312 ? 4.578 -5.921 19.473 1.00 85.19 312 SER A O 1
ATOM 2454 N N . GLY A 1 313 ? 5.315 -4.161 18.314 1.00 87.38 313 GLY A N 1
ATOM 2455 C CA . GLY A 1 313 ? 6.116 -4.898 17.340 1.00 87.38 313 GLY A CA 1
ATOM 2456 C C . GLY A 1 313 ? 5.348 -5.326 16.085 1.00 87.38 313 GLY A C 1
ATOM 2457 O O . GLY A 1 313 ? 5.976 -5.817 15.143 1.00 87.38 313 GLY A O 1
ATOM 2458 N N . ARG A 1 314 ? 4.022 -5.122 16.031 1.00 89.44 314 ARG A N 1
ATOM 2459 C CA . ARG A 1 314 ? 3.194 -5.448 14.858 1.00 89.44 314 ARG A CA 1
ATOM 2460 C C . ARG A 1 314 ? 3.344 -4.405 13.753 1.00 89.44 314 ARG A C 1
ATOM 2462 O O . ARG A 1 314 ? 3.294 -3.202 14.001 1.00 89.44 314 ARG A O 1
ATOM 2469 N N . TRP A 1 315 ? 3.466 -4.877 12.520 1.00 94.44 315 TRP A N 1
ATOM 2470 C CA . TRP A 1 315 ? 3.494 -4.051 11.319 1.00 94.44 315 TRP A CA 1
ATOM 2471 C C . TRP A 1 315 ? 2.089 -3.730 10.825 1.00 94.44 315 TRP A C 1
ATOM 2473 O O . TRP A 1 315 ? 1.249 -4.619 10.674 1.00 94.44 315 TRP A O 1
ATOM 2483 N N . THR A 1 316 ? 1.868 -2.455 10.526 1.00 96.12 316 THR A N 1
ATOM 2484 C CA . THR A 1 316 ? 0.611 -1.925 9.991 1.00 96.12 316 THR A CA 1
ATOM 2485 C C . THR A 1 316 ? 0.831 -1.259 8.640 1.00 96.12 316 THR A C 1
ATOM 2487 O O . THR A 1 316 ? 1.886 -0.664 8.417 1.00 96.12 316 THR A O 1
ATOM 2490 N N . ILE A 1 317 ? -0.158 -1.336 7.747 1.00 97.38 317 ILE A N 1
ATOM 2491 C CA . ILE A 1 317 ? -0.185 -0.553 6.506 1.00 97.38 317 ILE A CA 1
ATOM 2492 C C . ILE A 1 317 ? -0.800 0.822 6.777 1.00 97.38 317 ILE A C 1
ATOM 2494 O O . ILE A 1 317 ? -2.008 0.959 6.921 1.00 97.38 317 ILE A O 1
ATOM 2498 N N . ILE A 1 318 ? 0.026 1.858 6.866 1.00 97.44 318 ILE A N 1
ATOM 2499 C CA . ILE A 1 318 ? -0.433 3.231 7.136 1.00 97.44 318 ILE A CA 1
ATOM 2500 C C . ILE A 1 318 ? -0.735 4.013 5.855 1.00 97.44 318 ILE A C 1
ATOM 2502 O O . ILE A 1 318 ? -1.478 4.995 5.889 1.00 97.44 318 ILE A O 1
ATOM 2506 N N . GLY A 1 319 ? -0.187 3.569 4.722 1.00 97.00 319 GLY A N 1
ATOM 2507 C CA . GLY A 1 319 ? -0.400 4.197 3.428 1.00 97.00 319 GLY A CA 1
ATOM 2508 C C . GLY A 1 319 ? -0.334 3.213 2.262 1.00 97.00 319 GLY A C 1
ATOM 2509 O O . GLY A 1 319 ? 0.265 2.144 2.373 1.00 97.00 319 GLY A O 1
ATOM 2510 N N . VAL A 1 320 ? -0.929 3.596 1.136 1.00 97.50 320 VAL A N 1
ATOM 2511 C CA . VAL A 1 320 ? -0.816 2.899 -0.156 1.00 97.50 320 VAL A CA 1
ATOM 2512 C C . VAL A 1 320 ? -0.114 3.825 -1.144 1.00 97.50 320 VAL A C 1
ATOM 2514 O O . VAL A 1 320 ? -0.547 4.962 -1.306 1.00 97.50 320 VAL A O 1
ATOM 2517 N N . VAL A 1 321 ? 0.960 3.365 -1.793 1.00 94.50 321 VAL A N 1
ATOM 2518 C CA . VAL A 1 321 ? 1.721 4.166 -2.775 1.00 94.50 321 VAL A CA 1
ATOM 2519 C C . VAL A 1 321 ? 0.784 4.606 -3.904 1.00 94.50 321 VAL A C 1
ATOM 2521 O O . VAL A 1 321 ? 0.244 3.756 -4.614 1.00 94.50 321 VAL A O 1
ATOM 2524 N N . SER A 1 322 ? 0.601 5.914 -4.090 1.00 89.25 322 SER A N 1
ATOM 2525 C CA . SER A 1 322 ? -0.320 6.461 -5.092 1.00 89.25 322 SER A CA 1
ATOM 2526 C C . SER A 1 322 ? 0.438 7.164 -6.216 1.00 89.25 322 SER A C 1
ATOM 2528 O O . SER A 1 322 ? 0.523 6.642 -7.331 1.00 89.25 322 SER A O 1
ATOM 2530 N N . TRP A 1 323 ? 1.037 8.318 -5.924 1.00 74.69 323 TRP A N 1
ATOM 2531 C CA . TRP A 1 323 ? 1.630 9.189 -6.933 1.00 74.69 323 TRP A CA 1
ATOM 2532 C C . TRP A 1 323 ? 2.877 9.914 -6.414 1.00 74.69 323 TRP A C 1
ATOM 2534 O O . TRP A 1 323 ? 3.047 10.133 -5.217 1.00 74.69 323 TRP A O 1
ATOM 2544 N N . GLY A 1 324 ? 3.745 10.308 -7.344 1.00 63.81 324 GLY A N 1
ATOM 2545 C CA . GLY A 1 324 ? 4.879 11.199 -7.118 1.00 63.81 324 GLY A CA 1
ATOM 2546 C C . GLY A 1 324 ? 5.377 11.759 -8.452 1.00 63.81 324 GLY A C 1
ATOM 2547 O O . GLY A 1 324 ? 5.286 11.084 -9.480 1.00 63.81 324 GLY A O 1
ATOM 2548 N N . VAL A 1 325 ? 5.881 12.997 -8.453 1.00 52.91 325 VAL A N 1
ATOM 2549 C CA . VAL A 1 325 ? 6.374 13.682 -9.667 1.00 52.91 325 VAL A CA 1
ATOM 2550 C C . VAL A 1 325 ? 7.619 12.974 -10.208 1.00 52.91 325 VAL A C 1
ATOM 2552 O O . VAL A 1 325 ? 7.682 12.614 -11.386 1.00 52.91 325 VAL A O 1
ATOM 2555 N N . ARG A 1 326 ? 8.593 12.738 -9.322 1.00 58.72 326 ARG A N 1
ATOM 2556 C CA . ARG A 1 326 ? 9.820 11.960 -9.522 1.00 58.72 326 ARG A CA 1
ATOM 2557 C C . ARG A 1 326 ? 10.252 11.415 -8.167 1.00 58.72 326 ARG A C 1
ATOM 2559 O O . ARG A 1 326 ? 10.267 12.155 -7.190 1.00 58.72 326 ARG A O 1
ATOM 2566 N N . CYS A 1 327 ? 10.614 10.140 -8.106 1.00 61.44 327 CYS A N 1
ATOM 2567 C CA . CYS A 1 327 ? 11.039 9.555 -6.842 1.00 61.44 327 CYS A CA 1
ATOM 2568 C C . CYS A 1 327 ? 12.384 10.137 -6.390 1.00 61.44 327 CYS A C 1
ATOM 2570 O O . CYS A 1 327 ? 13.329 10.242 -7.179 1.00 61.44 327 CYS A O 1
ATOM 2572 N N . GLY A 1 328 ? 12.470 10.500 -5.111 1.00 60.34 328 GLY A N 1
ATOM 2573 C CA . GLY A 1 328 ? 13.711 10.948 -4.482 1.00 60.34 328 GLY A CA 1
ATOM 2574 C C . GLY A 1 328 ? 14.156 12.359 -4.877 1.00 60.34 328 GLY A C 1
ATOM 2575 O O . GLY A 1 328 ? 15.324 12.694 -4.669 1.00 60.34 328 GLY A O 1
ATOM 2576 N N . GLU A 1 329 ? 13.267 13.186 -5.427 1.00 65.56 329 GLU A N 1
ATOM 2577 C CA . GLU A 1 329 ? 13.553 14.599 -5.679 1.00 65.56 329 GLU A CA 1
ATOM 2578 C C . GLU A 1 329 ? 13.578 15.383 -4.350 1.00 65.56 329 GLU A C 1
ATOM 2580 O O . GLU A 1 329 ? 12.706 15.182 -3.497 1.00 65.56 329 GLU A O 1
ATOM 2585 N N . PRO A 1 330 ? 14.576 16.258 -4.115 1.00 71.12 330 PRO A N 1
ATOM 2586 C CA . PRO A 1 330 ? 14.605 17.076 -2.909 1.00 71.12 330 PRO A CA 1
ATOM 2587 C C . PRO A 1 330 ? 13.314 17.884 -2.752 1.00 71.12 330 PRO A C 1
ATOM 2589 O O . PRO A 1 330 ? 12.776 18.421 -3.724 1.00 71.12 330 PRO A O 1
ATOM 2592 N N . SER A 1 331 ? 12.829 17.972 -1.515 1.00 70.88 331 SER A N 1
ATOM 2593 C CA . SER A 1 331 ? 11.615 18.710 -1.143 1.00 70.88 331 SER A CA 1
ATOM 2594 C C . SER A 1 331 ? 10.291 18.230 -1.759 1.00 70.88 331 SER A C 1
ATOM 2596 O O . SER A 1 331 ? 9.278 18.877 -1.531 1.00 70.88 331 SER A O 1
ATOM 2598 N N . HIS A 1 332 ? 10.261 17.101 -2.473 1.00 79.38 332 HIS A N 1
ATOM 2599 C CA . HIS A 1 332 ? 9.032 16.535 -3.040 1.00 79.38 332 HIS A CA 1
ATOM 2600 C C . HIS A 1 332 ? 8.832 15.108 -2.508 1.00 79.38 332 HIS A C 1
ATOM 2602 O O . HIS A 1 332 ? 9.379 14.163 -3.077 1.00 79.38 332 HIS A O 1
ATOM 2608 N N . PRO A 1 333 ? 8.114 14.925 -1.385 1.00 85.31 333 PRO A N 1
ATOM 2609 C CA . PRO A 1 333 ? 7.867 13.593 -0.839 1.00 85.31 333 PRO A CA 1
ATOM 2610 C C . PRO A 1 333 ? 6.908 12.788 -1.729 1.00 85.31 333 PRO A C 1
ATOM 2612 O O . PRO A 1 333 ? 6.078 13.357 -2.433 1.00 85.31 333 PRO A O 1
ATOM 2615 N N . GLY A 1 334 ? 6.946 11.459 -1.646 1.00 88.25 334 GLY A N 1
ATOM 2616 C CA . GLY A 1 334 ? 5.917 10.620 -2.256 1.00 88.25 334 GLY A CA 1
ATOM 2617 C C . GLY A 1 334 ? 4.550 10.846 -1.600 1.00 88.25 334 GLY A C 1
ATOM 2618 O O . GLY A 1 334 ? 4.465 11.077 -0.386 1.00 88.25 334 GLY A O 1
ATOM 2619 N N . LEU A 1 335 ? 3.476 10.754 -2.393 1.00 91.56 335 LEU A N 1
ATOM 2620 C CA . LEU A 1 335 ? 2.095 10.804 -1.914 1.00 91.56 335 LEU A CA 1
ATOM 2621 C C . LEU A 1 335 ? 1.511 9.395 -1.808 1.00 91.56 335 LEU A C 1
ATOM 2623 O O . LEU A 1 335 ? 1.561 8.584 -2.741 1.00 91.56 335 LEU A O 1
ATOM 2627 N N . TYR A 1 336 ? 0.902 9.127 -0.660 1.00 94.69 336 TYR A N 1
ATOM 2628 C CA . TYR A 1 336 ? 0.310 7.841 -0.333 1.00 94.69 336 TYR A CA 1
ATOM 2629 C C . TYR A 1 336 ? -1.128 8.049 0.138 1.00 94.69 336 TYR A C 1
ATOM 2631 O O . TYR A 1 336 ? -1.416 8.984 0.887 1.00 94.69 336 TYR A O 1
ATOM 2639 N N . THR A 1 337 ? -2.030 7.149 -0.240 1.00 96.62 337 THR A N 1
ATOM 2640 C CA . THR A 1 337 ? -3.400 7.141 0.283 1.00 96.62 337 THR A CA 1
ATOM 2641 C C . THR A 1 337 ? -3.372 6.739 1.754 1.00 96.62 337 THR A C 1
ATOM 2643 O O . THR A 1 337 ? -2.870 5.666 2.086 1.00 96.62 337 THR A O 1
ATOM 2646 N N . ARG A 1 338 ? -3.890 7.586 2.647 1.00 95.81 338 ARG A N 1
ATOM 2647 C CA . ARG A 1 338 ? -3.809 7.446 4.107 1.00 95.81 338 ARG A CA 1
ATOM 2648 C C . ARG A 1 338 ? -4.836 6.433 4.630 1.00 95.81 338 ARG A C 1
ATO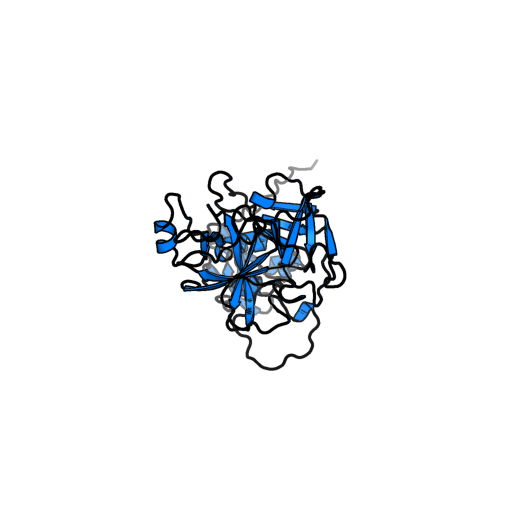M 2650 O O . ARG A 1 338 ? -6.021 6.736 4.732 1.00 95.81 338 ARG A O 1
ATOM 2657 N N . VAL A 1 339 ? -4.387 5.229 4.986 1.00 96.88 339 VAL A N 1
ATOM 2658 C CA . VAL A 1 339 ? -5.266 4.063 5.225 1.00 96.88 339 VAL A CA 1
ATOM 2659 C C . VAL A 1 339 ? -6.231 4.242 6.402 1.00 96.88 339 VAL A C 1
ATOM 2661 O O . VAL A 1 339 ? -7.362 3.762 6.330 1.00 96.88 339 VAL A O 1
ATOM 2664 N N . ASP A 1 340 ? -5.841 4.955 7.464 1.00 94.00 340 ASP A N 1
ATOM 2665 C CA . ASP A 1 340 ? -6.705 5.179 8.637 1.00 94.00 340 ASP A CA 1
ATOM 2666 C C . ASP A 1 340 ? -8.015 5.927 8.292 1.00 94.00 340 ASP A C 1
ATOM 2668 O O . ASP A 1 340 ? -9.022 5.749 8.983 1.00 94.00 340 ASP A O 1
ATOM 2672 N N . ARG A 1 341 ? -8.034 6.698 7.194 1.00 94.88 341 ARG A N 1
ATOM 2673 C CA . ARG A 1 341 ? -9.223 7.386 6.659 1.00 94.88 341 ARG A CA 1
ATOM 2674 C C . ARG A 1 341 ? -10.179 6.472 5.898 1.00 94.88 341 ARG A C 1
ATOM 2676 O O . ARG A 1 341 ? -11.351 6.805 5.785 1.00 94.88 341 ARG A O 1
ATOM 2683 N N . TYR A 1 342 ? -9.710 5.311 5.448 1.00 95.88 342 TYR A N 1
ATOM 2684 C CA . TYR A 1 342 ? -10.496 4.361 4.654 1.00 95.88 342 TYR A CA 1
ATOM 2685 C C . TYR A 1 342 ? -10.853 3.095 5.422 1.00 95.88 342 TYR A C 1
ATOM 2687 O O . TYR A 1 342 ? -11.371 2.161 4.823 1.00 95.88 342 TYR A O 1
ATOM 2695 N N . LEU A 1 343 ? -10.604 3.030 6.734 1.00 93.44 343 LEU A N 1
ATOM 2696 C CA . LEU A 1 343 ? -10.869 1.819 7.514 1.00 93.44 343 LEU A CA 1
ATOM 2697 C C . LEU A 1 343 ? -12.307 1.337 7.348 1.00 93.44 343 LEU A C 1
ATOM 2699 O O . LEU A 1 343 ? -12.513 0.171 7.063 1.00 93.44 343 LEU A O 1
ATOM 2703 N N . GLU A 1 344 ? -13.297 2.221 7.453 1.00 91.94 344 GLU A N 1
ATOM 2704 C CA . GLU A 1 344 ? -14.703 1.834 7.291 1.00 91.94 344 GLU A CA 1
ATOM 2705 C C . GLU A 1 344 ? -15.010 1.273 5.899 1.00 91.94 344 GLU A C 1
ATOM 2707 O O . GLU A 1 344 ? -15.600 0.199 5.782 1.00 91.94 344 GLU A O 1
ATOM 2712 N N . TRP A 1 345 ? -14.515 1.937 4.855 1.00 95.38 345 TRP A N 1
ATOM 2713 C CA . TRP A 1 345 ? -14.623 1.451 3.484 1.00 95.38 345 TRP A CA 1
ATOM 2714 C C . TRP A 1 345 ? -13.928 0.092 3.306 1.00 95.38 345 TRP A C 1
ATOM 2716 O O . TRP A 1 345 ? -14.485 -0.813 2.687 1.00 95.38 345 TRP A O 1
ATOM 2726 N N . ILE A 1 346 ? -12.741 -0.096 3.895 1.00 95.31 346 ILE A N 1
ATOM 2727 C CA . ILE A 1 346 ? -12.012 -1.368 3.859 1.00 95.31 346 ILE A CA 1
ATOM 2728 C C . ILE A 1 346 ? -12.828 -2.460 4.549 1.00 95.31 346 ILE A C 1
ATOM 2730 O O . ILE A 1 346 ? -12.973 -3.537 3.985 1.00 95.31 346 ILE A O 1
ATOM 2734 N N . LEU A 1 347 ? -13.397 -2.196 5.728 1.00 88.44 347 LEU A N 1
ATOM 2735 C CA . LEU A 1 347 ? -14.210 -3.162 6.474 1.00 88.44 347 LEU A CA 1
ATOM 2736 C C . LEU A 1 347 ? -15.414 -3.639 5.650 1.00 88.44 347 LEU A C 1
ATOM 2738 O O . LEU A 1 347 ? -15.665 -4.837 5.558 1.00 88.44 347 LEU A O 1
ATOM 2742 N N . GLN A 1 348 ? -16.122 -2.714 5.002 1.00 89.75 348 GLN A N 1
ATOM 2743 C CA . GLN A 1 348 ? -17.293 -3.026 4.175 1.00 89.75 348 GLN A CA 1
ATOM 2744 C C . GLN A 1 348 ? -16.936 -3.811 2.901 1.00 89.75 348 GLN A C 1
ATOM 2746 O O . GLN A 1 348 ? -17.757 -4.566 2.377 1.00 89.75 348 GLN A O 1
ATOM 2751 N N . ASN A 1 349 ? -15.708 -3.651 2.401 1.00 89.94 349 ASN A N 1
ATOM 2752 C CA . ASN A 1 349 ? -15.266 -4.213 1.125 1.00 89.94 349 ASN A CA 1
ATOM 2753 C C . ASN A 1 349 ? -14.289 -5.394 1.252 1.00 89.94 349 ASN A C 1
ATOM 2755 O O . ASN A 1 349 ? -14.023 -6.065 0.257 1.00 89.94 349 ASN A O 1
ATOM 2759 N N . ALA A 1 350 ? -13.790 -5.683 2.458 1.00 82.94 350 ALA A N 1
ATOM 2760 C CA . ALA A 1 350 ? -12.914 -6.817 2.764 1.00 82.94 350 ALA A CA 1
ATOM 2761 C C . ALA A 1 350 ? -13.653 -8.036 3.359 1.00 82.94 350 ALA A C 1
ATOM 2763 O O . ALA A 1 350 ? -13.018 -8.955 3.879 1.00 82.94 350 ALA A O 1
ATOM 2764 N N . LEU A 1 351 ? -14.989 -8.037 3.306 1.00 72.00 351 LEU A N 1
ATOM 2765 C CA . LEU A 1 351 ? -15.864 -9.057 3.896 1.00 72.00 351 LEU A CA 1
ATOM 2766 C C . LEU A 1 351 ? -16.770 -9.775 2.875 1.00 72.00 351 LEU A C 1
ATOM 2768 O O . LEU A 1 351 ? -17.739 -10.394 3.295 1.00 72.00 351 LEU A O 1
ATOM 2772 N N . PHE A 1 352 ? -16.467 -9.693 1.570 1.00 50.16 352 PHE A N 1
ATOM 2773 C CA . PHE A 1 352 ? -17.383 -10.035 0.460 1.00 50.16 352 PHE A CA 1
ATOM 2774 C C . PHE A 1 352 ? -18.439 -11.121 0.710 1.00 50.16 352 PHE A C 1
ATOM 2776 O O . PHE A 1 352 ? -18.037 -12.306 0.848 1.00 50.16 352 PHE A O 1
#

Solvent-accessible surface area (backbone atoms only — not comparable to full-atom values): 19681 Å²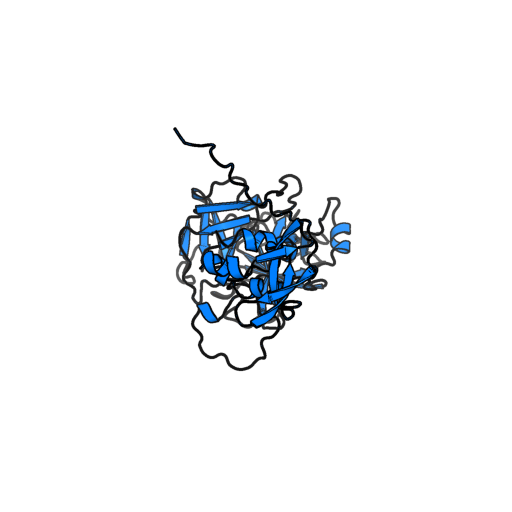 total; per-residue (Å²): 134,88,87,77,84,82,77,78,81,78,71,80,79,78,68,88,86,63,79,98,54,78,61,55,77,39,68,36,87,88,79,46,64,20,24,24,30,56,54,90,77,63,76,54,76,63,50,80,77,33,69,74,64,41,61,62,32,56,39,66,44,91,86,77,42,80,20,30,47,36,55,72,82,46,85,82,41,67,74,50,58,67,50,68,77,45,71,18,52,71,75,94,78,73,77,96,75,78,93,65,93,57,57,72,85,72,66,53,31,12,78,52,84,58,90,82,72,96,58,87,52,74,44,75,53,61,77,47,45,62,24,21,46,24,43,36,22,48,79,94,51,94,72,55,20,20,15,30,25,46,47,54,38,33,32,42,27,18,23,78,77,42,76,89,58,56,34,83,47,31,35,38,36,32,15,66,37,37,84,82,53,73,86,76,32,66,63,46,82,35,52,25,69,40,70,47,57,45,92,72,48,37,90,87,77,55,45,58,32,33,22,37,36,32,41,73,57,74,54,79,73,53,78,33,29,39,31,30,12,50,50,65,79,85,69,87,52,66,70,38,71,31,38,37,46,35,40,18,14,89,39,71,93,47,66,62,41,54,47,36,30,33,31,48,24,39,25,46,47,66,66,65,48,39,74,53,44,97,61,90,67,53,93,55,47,42,38,34,20,30,68,85,22,79,30,50,69,30,62,39,18,35,8,7,38,30,28,38,68,44,94,86,65,37,30,19,40,49,21,25,30,58,53,61,96,50,41,27,38,61,60,43,53,30,38,18,31,27,38,58,77,42,47,69,61,46,58,72,65,70,64,122

Radius of gyration: 23.33 Å; Cα contacts (8 Å, |Δi|>4): 779; chains: 1; bounding box: 84×46×53 Å

pLDDT: mean 78.66, std 19.47, range [26.83, 98.62]

Foldseek 3Di:
DDDDDDDDPPPPPQDPPDDADFADKDAADPGAIFGWDACVQADDPVCVVDVVNQVRQWDQGPVHDITGGHHPVCPPPSVVVLLPPFLFRDDPDDDPDDPDPDDLSVVGAQDAPDDDDDDAAKDFDAQLRQQQKKFKDFPPDLGAEIWGARHQWKTKFWQVSPVVHDQQRIKIKTQDFFSPDDPSTDIDIFGFDDKAQDPPQDPPQRPSGMIMTTTPDTHDDDSRHGGAHADDAPDDQAQHKWKQKFQAAQWEPHDTHRGIMMHIWTKHDQVLQCVLDPDDDDPQKTFTHDQQFSTADHGRHHGTFTWDQDPVRGIHGQWGQHDFPIHRDHSTTTITGGRSVCVVVCSVVVPD

Nearest PDB structures (foldseek):
  4jz1-assembly1_A  TM=9.550E-01  e=1.096E-25  Homo sapiens
  4isn-assembly1_A  TM=9.605E-01  e=4.415E-25  Homo sapiens
  3ncl-assembly1_A  TM=9.447E-01  e=2.529E-25  Homo sapiens
  4is5-assembly1_A  TM=9.542E-01  e=5.834E-25  Homo sapiens
  1v2p-assembly1_T  TM=9.300E-01  e=8.462E-24  Bos taurus

Organism: Euphydryas editha (NCBI:txid104508)

InterPro domains:
  IPR001254 Serine proteases, trypsin domain [PF00089] (120-346)
  IPR001254 Serine proteases, trypsin domain [PS50240] (119-351)
  IPR001254 Serine proteases, trypsin domain [SM00020] (118-346)
  IPR001254 Serine proteases, trypsin domain [cd00190] (119-349)
  IPR001314 Peptidase S1A, chymotrypsin family [PR00722] (146-161)
  IPR001314 Peptidase S1A, chymotrypsin family [PR00722] (205-219)
  IPR001314 Peptidase S1A, chymotrypsin family [PR00722] (295-307)
  IPR009003 Peptidase S1, PA clan [SSF50494] (55-349)
  IPR018114 Serine proteases, trypsin family, histidine active site [PS00134] (156-161)
  IPR022700 Proteinase, regulatory CLIP domain [SM00680] (26-71)
  IPR033116 Serine proteases, trypsin family, serine active site [PS00135] (296-307)

Sequence (352 aa):
MHIGHGRTKRFVELNENQPNIPYQACILPGGKTGHCRHLHYCIQEDFKRDFMKFMDYLCIIQHSAIGVCCPDGMVEGAMDAVAGDLPATAPKDENAIAFKIDRAENRGCGLSTRAQTRVTGSRPANPREWPWMASVTPEGFKQYCGGALITDRHVLTAAHCTRRWKANELFVRLGEYDLVRTNDSRSYNFRVIEIRQHELFDKSNYQNDIAILKLHRAAVFNTYVWPICLPPRGLQLENEIATVIGWGTQWYGGPHSDVLMEVSVPIWVHQTCVDSFSDSVFNETICAGGKEGGKDACQGDSGGPLMYQLPSGRWTIIGVVSWGVRCGEPSHPGLYTRVDRYLEWILQNALF

Mean predicted aligned error: 15.09 Å